Protein AF-0000000080720559 (afdb_homodimer)

Structure (mmCIF, N/CA/C/O backbone):
data_AF-0000000080720559-model_v1
#
loop_
_entity.id
_entity.type
_entity.pdbx_description
1 polymer 'Uncharacterized protein'
#
loop_
_atom_site.group_PDB
_atom_site.id
_atom_site.type_symbol
_atom_site.label_atom_id
_atom_site.label_alt_id
_atom_site.label_comp_id
_atom_site.label_asym_id
_atom_site.label_entity_id
_atom_site.label_seq_id
_atom_site.pdbx_PDB_ins_code
_atom_site.Cartn_x
_atom_site.Cartn_y
_atom_site.Cartn_z
_atom_site.occupancy
_atom_site.B_iso_or_equiv
_atom_site.auth_seq_id
_atom_site.auth_comp_id
_atom_site.auth_asym_id
_atom_site.auth_atom_id
_atom_site.pdbx_PDB_model_num
ATOM 1 N N . MET A 1 1 ? 19.172 -4.824 -0.715 1 91.88 1 MET A N 1
ATOM 2 C CA . MET A 1 1 ? 17.969 -4.805 -1.536 1 91.88 1 MET A CA 1
ATOM 3 C C . MET A 1 1 ? 18.234 -4.125 -2.877 1 91.88 1 MET A C 1
ATOM 5 O O . MET A 1 1 ? 19.109 -3.262 -2.979 1 91.88 1 MET A O 1
ATOM 9 N N . GLN A 1 2 ? 17.453 -4.652 -3.857 1 91.94 2 GLN A N 1
ATOM 10 C CA . GLN A 1 2 ? 17.547 -4.094 -5.203 1 91.94 2 GLN A CA 1
ATOM 11 C C . GLN A 1 2 ? 16.172 -3.65 -5.707 1 91.94 2 GLN A C 1
ATOM 13 O O . GLN A 1 2 ? 15.148 -4.094 -5.199 1 91.94 2 GLN A O 1
ATOM 18 N N . ALA A 1 3 ? 16.266 -2.699 -6.68 1 91.06 3 ALA A N 1
ATOM 19 C CA . ALA A 1 3 ? 15.039 -2.217 -7.312 1 91.06 3 ALA A CA 1
ATOM 20 C C . ALA A 1 3 ? 14.867 -2.812 -8.703 1 91.06 3 ALA A C 1
ATOM 22 O O . ALA A 1 3 ? 15.844 -2.984 -9.438 1 91.06 3 ALA A O 1
ATOM 23 N N . LEU A 1 4 ? 13.672 -3.234 -9.023 1 89.81 4 LEU A N 1
ATOM 24 C CA . LEU A 1 4 ? 13.312 -3.709 -10.352 1 89.81 4 LEU A CA 1
ATOM 25 C C . LEU A 1 4 ? 12.258 -2.807 -10.984 1 89.81 4 LEU A C 1
ATOM 27 O O . LEU A 1 4 ? 11.211 -2.555 -10.391 1 89.81 4 LEU A O 1
ATOM 31 N N . ALA A 1 5 ? 12.586 -2.275 -12.102 1 89 5 ALA A N 1
ATOM 32 C CA . ALA A 1 5 ? 11.633 -1.502 -12.891 1 89 5 ALA A CA 1
ATOM 33 C C . ALA A 1 5 ? 11.18 -2.283 -14.125 1 89 5 ALA A C 1
ATOM 35 O O . ALA A 1 5 ? 11.836 -3.248 -14.531 1 89 5 ALA A O 1
ATOM 36 N N . PHE A 1 6 ? 10.07 -1.854 -14.641 1 85.75 6 PHE A N 1
ATOM 37 C CA . PHE A 1 6 ? 9.531 -2.535 -15.805 1 85.75 6 PHE A CA 1
ATOM 38 C C . PHE A 1 6 ? 9.555 -1.623 -17.031 1 85.75 6 PHE A C 1
ATOM 40 O O . PHE A 1 6 ? 9.461 -0.401 -16.891 1 85.75 6 PHE A O 1
ATOM 47 N N . LYS A 1 7 ? 9.641 -2.242 -18.172 1 82.81 7 LYS A N 1
ATOM 48 C CA . LYS A 1 7 ? 9.734 -1.519 -19.422 1 82.81 7 LYS A CA 1
ATOM 49 C C . LYS A 1 7 ? 8.43 -0.782 -19.734 1 82.81 7 LYS A C 1
ATOM 51 O O . LYS A 1 7 ? 8.453 0.356 -20.219 1 82.81 7 LYS A O 1
ATOM 56 N N . GLU A 1 8 ? 7.324 -1.354 -19.469 1 76.25 8 GLU A N 1
ATOM 57 C CA . GLU A 1 8 ? 6.035 -0.782 -19.844 1 76.25 8 GLU A CA 1
ATOM 58 C C . GLU A 1 8 ? 5.578 0.261 -18.828 1 76.25 8 GLU A C 1
ATOM 60 O O . GLU A 1 8 ? 4.762 1.128 -19.156 1 76.25 8 GLU A O 1
ATOM 65 N N . ASN A 1 9 ? 6.031 0.05 -17.641 1 66.25 9 ASN A N 1
ATOM 66 C CA . ASN A 1 9 ? 5.645 1.002 -16.609 1 66.25 9 ASN A CA 1
ATOM 67 C C . ASN A 1 9 ? 6.867 1.646 -15.953 1 66.25 9 ASN A C 1
ATOM 69 O O . ASN A 1 9 ? 7.438 1.093 -15.016 1 66.25 9 ASN A O 1
ATOM 73 N N . HIS A 1 10 ? 7.121 2.869 -16.344 1 62.75 10 HIS A N 1
ATOM 74 C CA . HIS A 1 10 ? 8.367 3.502 -15.93 1 62.75 10 HIS A CA 1
ATOM 75 C C . HIS A 1 10 ? 8.25 4.117 -14.539 1 62.75 10 HIS A C 1
ATOM 77 O O . HIS A 1 10 ? 9.258 4.402 -13.891 1 62.75 10 HIS A O 1
ATOM 83 N N . THR A 1 11 ? 7.047 4.141 -14.117 1 67.19 11 THR A N 1
ATOM 84 C CA . THR A 1 11 ? 6.906 4.883 -12.867 1 67.19 11 THR A CA 1
ATOM 85 C C . THR A 1 11 ? 6.816 3.932 -11.68 1 67.19 11 THR A C 1
ATOM 87 O O . THR A 1 11 ? 7.035 4.34 -10.531 1 67.19 11 THR A O 1
ATOM 90 N N . ASN A 1 12 ? 6.598 2.723 -12.094 1 75.19 12 ASN A N 1
ATOM 91 C CA . ASN A 1 12 ? 6.445 1.773 -10.992 1 75.19 12 ASN A CA 1
ATOM 92 C C . ASN A 1 12 ? 7.668 0.871 -10.859 1 75.19 12 ASN A C 1
ATOM 94 O O . ASN A 1 12 ? 8.336 0.57 -11.852 1 75.19 12 ASN A O 1
ATOM 98 N N . PHE A 1 13 ? 8.062 0.676 -9.648 1 86.88 13 PHE A N 1
ATOM 99 C CA . PHE A 1 13 ? 9.164 -0.241 -9.406 1 86.88 13 PHE A CA 1
ATOM 100 C C . PHE A 1 13 ? 8.859 -1.148 -8.219 1 86.88 13 PHE A C 1
ATOM 102 O O . PHE A 1 13 ? 7.949 -0.875 -7.438 1 86.88 13 PHE A O 1
ATOM 109 N N . TYR A 1 14 ? 9.625 -2.244 -8.219 1 88.81 14 TYR A N 1
ATOM 110 C CA . TYR A 1 14 ? 9.617 -3.156 -7.078 1 88.81 14 TYR A CA 1
ATOM 111 C C . TYR A 1 14 ? 10.953 -3.111 -6.332 1 88.81 14 TYR A C 1
ATOM 113 O O . TYR A 1 14 ? 12 -2.887 -6.938 1 88.81 14 TYR A O 1
ATOM 121 N N . ILE A 1 15 ? 10.812 -3.242 -5.016 1 92.38 15 ILE A N 1
ATOM 122 C CA . ILE A 1 15 ? 12.008 -3.314 -4.18 1 92.38 15 ILE A CA 1
ATOM 123 C C . ILE A 1 15 ? 12.016 -4.637 -3.414 1 92.38 15 ILE A C 1
ATOM 125 O O . ILE A 1 15 ? 10.977 -5.094 -2.939 1 92.38 15 ILE A O 1
ATOM 129 N N . GLY A 1 16 ? 13.141 -5.188 -3.344 1 94.06 16 GLY A N 1
ATOM 130 C CA . GLY A 1 16 ? 13.25 -6.434 -2.602 1 94.06 16 GLY A CA 1
ATOM 131 C C . GLY A 1 16 ? 14.578 -7.145 -2.816 1 94.06 16 GLY A C 1
ATOM 132 O O . GLY A 1 16 ? 15.586 -6.504 -3.119 1 94.06 16 GLY A O 1
ATOM 133 N N . ASN A 1 17 ? 14.594 -8.422 -2.51 1 93.5 17 ASN A N 1
ATOM 134 C CA . ASN A 1 17 ? 15.781 -9.258 -2.65 1 93.5 17 ASN A CA 1
ATOM 135 C C . ASN A 1 17 ? 15.641 -10.242 -3.807 1 93.5 17 ASN A C 1
ATOM 137 O O . ASN A 1 17 ? 14.633 -10.938 -3.912 1 93.5 17 ASN A O 1
ATOM 141 N N . LEU A 1 18 ? 16.641 -10.203 -4.652 1 94.25 18 LEU A N 1
ATOM 142 C CA . LEU A 1 18 ? 16.719 -11.234 -5.68 1 94.25 18 LEU A CA 1
ATOM 143 C C . LEU A 1 18 ? 17.047 -12.594 -5.062 1 94.25 18 LEU A C 1
ATOM 145 O O . LEU A 1 18 ? 18.062 -12.742 -4.387 1 94.25 18 LEU A O 1
ATOM 149 N N . LEU A 1 19 ? 16.172 -13.531 -5.34 1 94.94 19 LEU A N 1
ATOM 150 C CA . LEU A 1 19 ? 16.375 -14.844 -4.73 1 94.94 19 LEU A CA 1
ATOM 151 C C . LEU A 1 19 ? 17.016 -15.812 -5.723 1 94.94 19 LEU A C 1
ATOM 153 O O . LEU A 1 19 ? 17.938 -16.547 -5.371 1 94.94 19 LEU A O 1
ATOM 157 N N . SER A 1 20 ? 16.453 -15.906 -6.902 1 94.62 20 SER A N 1
ATOM 158 C CA . SER A 1 20 ? 16.969 -16.828 -7.914 1 94.62 20 SER A CA 1
ATOM 159 C C . SER A 1 20 ? 16.5 -16.438 -9.305 1 94.62 20 SER A C 1
ATOM 161 O O . SER A 1 20 ? 15.602 -15.602 -9.453 1 94.62 20 SER A O 1
ATOM 163 N N . LYS A 1 21 ? 17.172 -17 -10.289 1 94.12 21 LYS A N 1
ATOM 164 C CA . LYS A 1 21 ? 16.75 -16.953 -11.688 1 94.12 21 LYS A CA 1
ATOM 165 C C . LYS A 1 21 ? 16.547 -18.359 -12.234 1 94.12 21 LYS A C 1
ATOM 167 O O . LYS A 1 21 ? 17.422 -19.219 -12.109 1 94.12 21 LYS A O 1
ATOM 172 N N . ILE A 1 22 ? 15.391 -18.547 -12.75 1 94.5 22 ILE A N 1
ATOM 173 C CA . ILE A 1 22 ? 15.047 -19.844 -13.297 1 94.5 22 ILE A CA 1
ATOM 174 C C . ILE A 1 22 ? 14.516 -19.688 -14.719 1 94.5 22 ILE A C 1
ATOM 176 O O . ILE A 1 22 ? 13.398 -19.219 -14.922 1 94.5 22 ILE A O 1
ATOM 180 N N . GLY A 1 23 ? 15.328 -20.125 -15.688 1 93.94 23 GLY A N 1
ATOM 181 C CA . GLY A 1 23 ? 14.953 -19.875 -17.078 1 93.94 23 GLY A CA 1
ATOM 182 C C . GLY A 1 23 ? 14.773 -18.406 -17.406 1 93.94 23 GLY A C 1
ATOM 183 O O . GLY A 1 23 ? 15.695 -17.609 -17.203 1 93.94 23 GLY A O 1
ATOM 184 N N . ASN A 1 24 ? 13.531 -18.078 -17.828 1 95.88 24 ASN A N 1
ATOM 185 C CA . ASN A 1 24 ? 13.234 -16.703 -18.203 1 95.88 24 ASN A CA 1
ATOM 186 C C . ASN A 1 24 ? 12.539 -15.945 -17.078 1 95.88 24 ASN A C 1
ATOM 188 O O . ASN A 1 24 ? 11.883 -14.93 -17.328 1 95.88 24 ASN A O 1
ATOM 192 N N . TRP A 1 25 ? 12.742 -16.516 -15.875 1 96.38 25 TRP A N 1
ATOM 193 C CA . TRP A 1 25 ? 12.023 -15.914 -14.758 1 96.38 25 TRP A CA 1
ATOM 194 C C . TRP A 1 25 ? 12.984 -15.531 -13.633 1 96.38 25 TRP A C 1
ATOM 196 O O . TRP A 1 25 ? 13.945 -16.25 -13.352 1 96.38 25 TRP A O 1
ATOM 206 N N . THR A 1 26 ? 12.68 -14.391 -13.07 1 95.69 26 THR A N 1
ATOM 207 C CA . THR A 1 26 ? 13.375 -13.922 -11.875 1 95.69 26 THR A CA 1
ATOM 208 C C . THR A 1 26 ? 12.477 -14.047 -10.648 1 95.69 26 THR A C 1
ATOM 210 O O . THR A 1 26 ? 11.344 -13.562 -10.648 1 95.69 26 THR A O 1
ATOM 213 N N . VAL A 1 27 ? 12.977 -14.711 -9.617 1 95.88 27 VAL A N 1
ATOM 214 C CA . VAL A 1 27 ? 12.266 -14.867 -8.352 1 95.88 27 VAL A CA 1
ATOM 215 C C . VAL A 1 27 ? 12.734 -13.797 -7.367 1 95.88 27 VAL A C 1
ATOM 217 O O . VAL A 1 27 ? 13.938 -13.664 -7.113 1 95.88 27 VAL A O 1
ATOM 220 N N . PHE A 1 28 ? 11.758 -13.062 -6.859 1 95.44 28 PHE A N 1
ATOM 221 C CA . PHE A 1 28 ? 12.008 -11.852 -6.086 1 95.44 28 PHE A CA 1
ATOM 222 C C . PHE A 1 28 ? 11.164 -11.828 -4.816 1 95.44 28 PHE A C 1
ATOM 224 O O . PHE A 1 28 ? 9.977 -12.148 -4.852 1 95.44 28 PHE A O 1
ATOM 231 N N . GLN A 1 29 ? 11.812 -11.625 -3.654 1 94.69 29 GLN A N 1
ATOM 232 C CA . GLN A 1 29 ? 11.062 -11.32 -2.439 1 94.69 29 GLN A CA 1
ATOM 233 C C . GLN A 1 29 ? 10.859 -9.82 -2.275 1 94.69 29 GLN A C 1
ATOM 235 O O . GLN A 1 29 ? 11.805 -9.086 -1.973 1 94.69 29 GLN A O 1
ATOM 240 N N . ALA A 1 30 ? 9.68 -9.398 -2.365 1 92.5 30 ALA A N 1
ATOM 241 C CA . ALA A 1 30 ? 9.383 -7.973 -2.416 1 92.5 30 ALA A CA 1
ATOM 242 C C . ALA A 1 30 ? 9.203 -7.398 -1.014 1 92.5 30 ALA A C 1
ATOM 244 O O . ALA A 1 30 ? 8.906 -8.133 -0.069 1 92.5 30 ALA A O 1
ATOM 245 N N . VAL A 1 31 ? 9.445 -6.113 -0.917 1 92.56 31 VAL A N 1
ATOM 246 C CA . VAL A 1 31 ? 9.07 -5.281 0.222 1 92.56 31 VAL A CA 1
ATOM 247 C C . VAL A 1 31 ? 8.117 -4.18 -0.232 1 92.56 31 VAL A C 1
ATOM 249 O O . VAL A 1 31 ? 8.312 -3.576 -1.289 1 92.56 31 VAL A O 1
ATOM 252 N N . ASP A 1 32 ? 7.094 -3.996 0.53 1 88.19 32 ASP A N 1
ATOM 253 C CA . ASP A 1 32 ? 6.141 -2.98 0.091 1 88.19 32 ASP A CA 1
ATOM 254 C C . ASP A 1 32 ? 6.562 -1.59 0.564 1 88.19 32 ASP A C 1
ATOM 256 O O . ASP A 1 32 ? 7.613 -1.435 1.194 1 88.19 32 ASP A O 1
ATOM 260 N N . SER A 1 33 ? 5.789 -0.606 0.197 1 84.44 33 SER A N 1
ATOM 261 C CA . SER A 1 33 ? 6.152 0.787 0.43 1 84.44 33 SER A CA 1
ATOM 262 C C . SER A 1 33 ? 6.113 1.128 1.916 1 84.44 33 SER A C 1
ATOM 264 O O . SER A 1 33 ? 6.676 2.139 2.342 1 84.44 33 SER A O 1
ATOM 266 N N . ASN A 1 34 ? 5.461 0.287 2.709 1 84.5 34 ASN A N 1
ATOM 267 C CA . ASN A 1 34 ? 5.402 0.503 4.148 1 84.5 34 ASN A CA 1
ATOM 268 C C . ASN A 1 34 ? 6.527 -0.234 4.875 1 84.5 34 ASN A C 1
ATOM 270 O O . ASN A 1 34 ? 6.562 -0.266 6.105 1 84.5 34 ASN A O 1
ATOM 274 N N . GLY A 1 35 ? 7.387 -0.858 4.07 1 87.56 35 GLY A N 1
ATOM 275 C CA . GLY A 1 35 ? 8.484 -1.592 4.688 1 87.56 35 GLY A CA 1
ATOM 276 C C . GLY A 1 35 ? 8.07 -2.961 5.195 1 87.56 35 GLY A C 1
ATOM 277 O O . GLY A 1 35 ? 8.664 -3.484 6.137 1 87.56 35 GLY A O 1
ATOM 278 N N . PHE A 1 36 ? 7.078 -3.438 4.68 1 89.94 36 PHE A N 1
ATOM 279 C CA . PHE A 1 36 ? 6.641 -4.773 5.066 1 89.94 36 PHE A CA 1
ATOM 280 C C . PHE A 1 36 ? 7.18 -5.82 4.098 1 89.94 36 PHE A C 1
ATOM 282 O O . PHE A 1 36 ? 7.18 -5.609 2.885 1 89.94 36 PHE A O 1
ATOM 289 N N . LEU A 1 37 ? 7.57 -6.891 4.809 1 89.62 37 LEU A N 1
ATOM 290 C CA . LEU A 1 37 ? 7.957 -8.023 3.975 1 89.62 37 LEU A CA 1
ATOM 291 C C . LEU A 1 37 ? 6.766 -8.531 3.172 1 89.62 37 LEU A C 1
ATOM 293 O O . LEU A 1 37 ? 5.688 -8.75 3.725 1 89.62 37 LEU A O 1
ATOM 297 N N . GLY A 1 38 ? 7.047 -8.555 1.88 1 82 38 GLY A N 1
ATOM 298 C CA . GLY A 1 38 ? 5.938 -8.891 1.006 1 82 38 GLY A CA 1
ATOM 299 C C . GLY A 1 38 ? 6.07 -10.266 0.379 1 82 38 GLY A C 1
ATOM 300 O O . GLY A 1 38 ? 6.594 -11.195 1.003 1 82 38 GLY A O 1
ATOM 301 N N . SER A 1 39 ? 5.512 -10.414 -0.779 1 84.75 39 SER A N 1
ATOM 302 C CA . SER A 1 39 ? 5.258 -11.641 -1.53 1 84.75 39 SER A CA 1
ATOM 303 C C . SER A 1 39 ? 6.504 -12.102 -2.279 1 84.75 39 SER A C 1
ATOM 305 O O . SER A 1 39 ? 7.438 -11.32 -2.48 1 84.75 39 SER A O 1
ATOM 307 N N . ILE A 1 40 ? 6.449 -13.383 -2.568 1 94.06 40 ILE A N 1
ATOM 308 C CA . ILE A 1 40 ? 7.312 -13.891 -3.629 1 94.06 40 ILE A CA 1
ATOM 309 C C . ILE A 1 40 ? 6.73 -13.523 -4.992 1 94.06 40 ILE A C 1
ATOM 311 O O . ILE A 1 40 ? 5.59 -13.875 -5.297 1 94.06 40 ILE A O 1
ATOM 315 N N . ARG A 1 41 ? 7.531 -12.797 -5.691 1 94.81 41 ARG A N 1
ATOM 316 C CA . ARG A 1 41 ? 7.125 -12.391 -7.031 1 94.81 41 ARG A CA 1
ATOM 317 C C . ARG A 1 41 ? 8.031 -13.008 -8.086 1 94.81 41 ARG A C 1
ATOM 319 O O . ARG A 1 41 ? 9.25 -13.086 -7.898 1 94.81 41 ARG A O 1
ATOM 326 N N . ILE A 1 42 ? 7.375 -13.477 -9.102 1 96.25 42 ILE A N 1
ATOM 327 C CA . ILE A 1 42 ? 8.07 -14.078 -10.234 1 96.25 42 ILE A CA 1
ATOM 328 C C . ILE A 1 42 ? 7.93 -13.172 -11.461 1 96.25 42 ILE A C 1
ATOM 330 O O . ILE A 1 42 ? 6.82 -12.945 -11.953 1 96.25 42 ILE A O 1
ATOM 334 N N . PHE A 1 43 ? 9.023 -12.672 -11.938 1 95.25 43 PHE A N 1
ATOM 335 C CA . PHE A 1 43 ? 9.023 -11.703 -13.023 1 95.25 43 PHE A CA 1
ATOM 336 C C . PHE A 1 43 ? 9.562 -12.328 -14.305 1 95.25 43 PHE A C 1
ATOM 338 O O . PHE A 1 43 ? 10.578 -13.023 -14.281 1 95.25 43 PHE A O 1
ATOM 345 N N . LYS 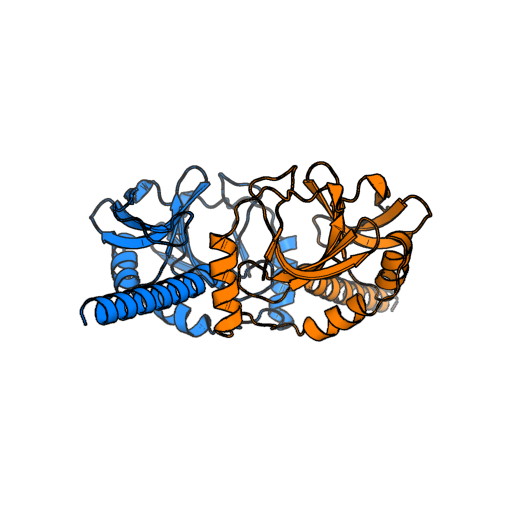A 1 44 ? 8.883 -12.016 -15.344 1 96.31 44 LYS A N 1
ATOM 346 C CA . LYS A 1 44 ? 9.453 -12.352 -16.641 1 96.31 44 LYS A CA 1
ATOM 347 C C . LYS A 1 44 ? 10.648 -11.461 -16.969 1 96.31 44 LYS A C 1
ATOM 349 O O . LYS A 1 44 ? 10.539 -10.234 -16.953 1 96.31 44 LYS A O 1
ATOM 354 N N . ASN A 1 45 ? 11.734 -12.047 -17.344 1 95.12 45 ASN A N 1
ATOM 355 C CA . ASN A 1 45 ? 12.977 -11.297 -17.531 1 95.12 45 ASN A CA 1
ATOM 356 C C . ASN A 1 45 ? 12.836 -10.25 -18.625 1 95.12 45 ASN A C 1
ATOM 358 O O . ASN A 1 45 ? 13.336 -9.133 -18.484 1 95.12 45 ASN A O 1
ATOM 362 N N . GLU A 1 46 ? 12.148 -10.609 -19.578 1 92.94 46 GLU A N 1
ATOM 363 C CA . GLU A 1 46 ? 12.039 -9.727 -20.734 1 92.94 46 GLU A CA 1
ATOM 364 C C . GLU A 1 46 ? 11.266 -8.461 -20.391 1 92.94 46 GLU A C 1
ATOM 366 O O . GLU A 1 46 ? 11.352 -7.461 -21.109 1 92.94 46 GLU A O 1
ATOM 371 N N . ALA A 1 47 ? 10.539 -8.484 -19.328 1 91.62 47 ALA A N 1
ATOM 372 C CA . ALA A 1 47 ? 9.727 -7.336 -18.938 1 91.62 47 ALA A CA 1
ATOM 373 C C . ALA A 1 47 ? 10.523 -6.371 -18.062 1 91.62 47 ALA A C 1
ATOM 375 O O . ALA A 1 47 ? 10.109 -5.23 -17.859 1 91.62 47 ALA A O 1
ATOM 376 N N . ILE A 1 48 ? 11.594 -6.773 -17.516 1 90.75 48 ILE A N 1
ATOM 377 C CA . ILE A 1 48 ? 12.398 -5.988 -16.578 1 90.75 48 ILE A CA 1
ATOM 378 C C . ILE A 1 48 ? 13.203 -4.941 -17.344 1 90.75 48 ILE A C 1
ATOM 380 O O . ILE A 1 48 ? 13.758 -5.23 -18.406 1 90.75 48 ILE A O 1
ATOM 384 N N . ASN A 1 49 ? 13.148 -3.73 -16.859 1 89.38 49 ASN A N 1
ATOM 385 C CA . ASN A 1 49 ? 13.992 -2.652 -17.359 1 89.38 49 ASN A CA 1
ATOM 386 C C . ASN A 1 49 ? 15.32 -2.584 -16.625 1 89.38 49 ASN A C 1
ATOM 388 O O . ASN A 1 49 ? 15.406 -1.978 -15.547 1 89.38 49 ASN A O 1
ATOM 392 N N . ASN A 1 50 ? 16.359 -3.01 -17.188 1 79.12 50 ASN A N 1
ATOM 393 C CA . ASN A 1 50 ? 17.672 -3.113 -16.547 1 79.12 50 ASN A CA 1
ATOM 394 C C . ASN A 1 50 ? 18.406 -1.776 -16.562 1 79.12 50 ASN A C 1
ATOM 396 O O . ASN A 1 50 ? 19.453 -1.634 -15.938 1 79.12 50 ASN A O 1
ATOM 400 N N . LYS A 1 51 ? 17.922 -0.777 -17.234 1 73.5 51 LYS A N 1
ATOM 401 C CA . LYS A 1 51 ? 18.609 0.505 -17.375 1 73.5 51 LYS A CA 1
ATOM 402 C C . LYS A 1 51 ? 18.031 1.546 -16.422 1 73.5 51 LYS A C 1
ATOM 404 O O . LYS A 1 51 ? 18.328 2.738 -16.531 1 73.5 51 LYS A O 1
ATOM 409 N N . ASN A 1 52 ? 17.391 1.057 -15.484 1 71.06 52 ASN A N 1
ATOM 410 C CA . ASN A 1 52 ? 16.781 2.039 -14.586 1 71.06 52 ASN A CA 1
ATOM 411 C C . ASN A 1 52 ? 17.781 2.516 -13.531 1 71.06 52 ASN A C 1
ATOM 413 O O . ASN A 1 52 ? 18.75 1.827 -13.242 1 71.06 52 ASN A O 1
ATOM 417 N N . ASN A 1 53 ? 17.609 3.838 -13.234 1 80.31 53 ASN A N 1
ATOM 418 C CA . ASN A 1 53 ? 18.391 4.395 -12.141 1 80.31 53 ASN A CA 1
ATOM 419 C C . ASN A 1 53 ? 17.547 4.578 -10.883 1 80.31 53 ASN A C 1
ATOM 421 O O . ASN A 1 53 ? 16.953 5.641 -10.68 1 80.31 53 ASN A O 1
ATOM 425 N N . LEU A 1 54 ? 17.547 3.533 -10.078 1 86.5 54 LEU A N 1
ATOM 426 C CA . LEU A 1 54 ? 16.75 3.549 -8.859 1 86.5 54 LEU A CA 1
ATOM 427 C C . LEU A 1 54 ? 17.641 3.455 -7.621 1 86.5 54 LEU A C 1
ATOM 429 O O . LEU A 1 54 ? 17.281 2.795 -6.645 1 86.5 54 LEU A O 1
ATOM 433 N N . SER A 1 55 ? 18.781 4.152 -7.773 1 87.69 55 SER A N 1
ATOM 434 C CA . SER A 1 55 ? 19.781 4.059 -6.707 1 87.69 55 SER A CA 1
ATOM 435 C C . SER A 1 55 ? 19.266 4.684 -5.414 1 87.69 55 SER A C 1
ATOM 437 O O . SER A 1 55 ? 19.516 4.168 -4.324 1 87.69 55 SER A O 1
ATOM 439 N N . GLN A 1 56 ? 18.578 5.742 -5.488 1 87.62 56 GLN A N 1
ATOM 440 C CA . GLN A 1 56 ? 18.078 6.422 -4.293 1 87.62 56 GLN A CA 1
ATOM 441 C C . GLN A 1 56 ? 17.031 5.574 -3.57 1 87.62 56 GLN A C 1
ATOM 443 O O . GLN A 1 56 ? 17.047 5.492 -2.342 1 87.62 56 GLN A O 1
ATOM 448 N N . GLU A 1 57 ? 16.188 4.961 -4.383 1 89.19 57 GLU A N 1
ATOM 449 C CA . GLU A 1 57 ? 15.211 4.043 -3.805 1 89.19 57 GLU A CA 1
ATOM 450 C C . GLU A 1 57 ? 15.898 2.871 -3.107 1 89.19 57 GLU A C 1
ATOM 452 O O . GLU A 1 57 ? 15.523 2.496 -1.995 1 89.19 57 GLU A O 1
ATOM 457 N N . GLU A 1 58 ? 16.891 2.395 -3.758 1 92.12 58 GLU A N 1
ATOM 458 C CA . GLU A 1 58 ? 17.656 1.283 -3.182 1 92.12 58 GLU A CA 1
ATOM 459 C C . GLU A 1 58 ? 18.312 1.69 -1.87 1 92.12 58 GLU A C 1
ATOM 461 O O . GLU A 1 58 ? 18.281 0.943 -0.89 1 92.12 58 GLU A O 1
ATOM 466 N N . ASP A 1 59 ? 18.875 2.881 -1.849 1 91.69 59 ASP A N 1
ATOM 467 C CA . ASP A 1 59 ? 19.531 3.367 -0.636 1 91.69 59 ASP A CA 1
ATOM 468 C C . ASP A 1 59 ? 18.531 3.49 0.512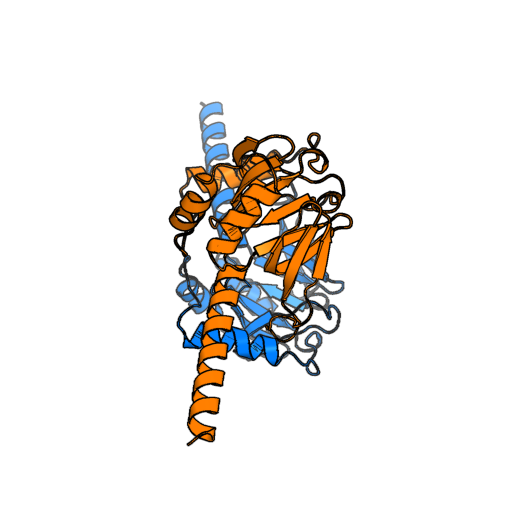 1 91.69 59 ASP A C 1
ATOM 470 O O . ASP A 1 59 ? 18.812 3.088 1.641 1 91.69 59 ASP A O 1
ATOM 474 N N . PHE A 1 60 ? 17.438 3.98 0.268 1 92.38 60 PHE A N 1
ATOM 475 C CA . PHE A 1 60 ? 16.391 4.16 1.27 1 92.38 60 PHE A CA 1
ATOM 476 C C . PHE A 1 60 ? 15.961 2.82 1.851 1 92.38 60 PHE A C 1
ATOM 478 O O . PHE A 1 60 ? 15.93 2.645 3.07 1 92.38 60 PHE A O 1
ATOM 485 N N . TYR A 1 61 ? 15.719 1.904 0.995 1 93.25 61 TYR A N 1
ATOM 486 C CA . TYR A 1 61 ? 15.195 0.634 1.487 1 93.25 61 TYR A CA 1
ATOM 487 C C . TYR A 1 61 ? 16.312 -0.203 2.111 1 93.25 61 TYR A C 1
ATOM 489 O O . TYR A 1 61 ? 16.062 -0.997 3.023 1 93.25 61 TYR A O 1
ATOM 497 N N . ASN A 1 62 ? 17.516 -0.035 1.628 1 93.88 62 ASN A N 1
ATOM 498 C CA . ASN A 1 62 ? 18.641 -0.667 2.316 1 93.88 62 ASN A CA 1
ATOM 499 C C . ASN A 1 62 ? 18.812 -0.109 3.725 1 93.88 62 ASN A C 1
ATOM 501 O O . ASN A 1 62 ? 19.141 -0.849 4.656 1 93.88 62 ASN A O 1
ATOM 505 N N . TYR A 1 63 ? 18.578 1.133 3.848 1 92.88 63 TYR A N 1
ATOM 506 C CA . TYR A 1 63 ? 18.562 1.718 5.184 1 92.88 63 TYR A CA 1
ATOM 507 C C . TYR A 1 63 ? 17.484 1.075 6.047 1 92.88 63 TYR A C 1
ATOM 509 O O . TYR A 1 63 ? 17.75 0.7 7.195 1 92.88 63 TYR A O 1
ATOM 517 N N . LEU A 1 64 ? 16.281 0.947 5.504 1 92.75 64 LEU A N 1
ATOM 518 C CA . LEU A 1 64 ? 15.195 0.323 6.262 1 92.75 64 LEU A CA 1
ATOM 519 C C . LEU A 1 64 ? 15.586 -1.081 6.711 1 92.75 64 LEU A C 1
ATOM 521 O O . LEU A 1 64 ? 15.312 -1.474 7.848 1 92.75 64 LEU A O 1
ATOM 525 N N . ASP A 1 65 ? 16.172 -1.746 5.797 1 92.31 65 ASP A N 1
ATOM 526 C CA . ASP A 1 65 ? 16.578 -3.117 6.074 1 92.31 65 ASP A CA 1
ATOM 527 C C . ASP A 1 65 ? 17.641 -3.158 7.168 1 92.31 65 ASP A C 1
ATOM 529 O O . ASP A 1 65 ? 17.484 -3.852 8.172 1 92.31 65 ASP A O 1
ATOM 533 N N . THR A 1 66 ? 18.656 -2.334 7.055 1 92.75 66 THR A N 1
ATOM 534 C CA . THR A 1 66 ? 19.797 -2.371 7.965 1 92.75 66 THR A CA 1
ATOM 535 C C . THR A 1 66 ? 19.422 -1.796 9.328 1 92.75 66 THR A C 1
ATOM 537 O O . THR A 1 66 ? 20.031 -2.143 10.344 1 92.75 66 THR A O 1
ATOM 540 N N . SER A 1 67 ? 18.438 -0.946 9.359 1 91.75 67 SER A N 1
ATOM 541 C CA . SER A 1 67 ? 17.984 -0.351 10.609 1 91.75 67 SER A CA 1
ATOM 542 C C . SER A 1 67 ? 16.844 -1.149 11.227 1 91.75 67 SER A C 1
ATOM 544 O O . SER A 1 67 ? 16.156 -0.673 12.141 1 91.75 67 SER A O 1
ATOM 546 N N . ASN A 1 68 ? 16.5 -2.312 10.625 1 90.56 68 ASN A N 1
ATOM 547 C CA . ASN A 1 68 ? 15.5 -3.236 11.133 1 90.56 68 ASN A CA 1
ATOM 548 C C . ASN A 1 68 ? 14.102 -2.613 11.109 1 90.56 68 ASN A C 1
ATOM 550 O O . ASN A 1 68 ? 13.328 -2.783 12.055 1 90.56 68 ASN A O 1
ATOM 554 N N . GLN A 1 69 ? 13.867 -1.867 10.055 1 90.31 69 GLN A N 1
ATOM 555 C CA . GLN A 1 69 ? 12.57 -1.213 9.922 1 90.31 69 GLN A CA 1
ATOM 556 C C . GLN A 1 69 ? 11.664 -1.979 8.961 1 90.31 69 GLN A C 1
ATOM 558 O O . GLN A 1 69 ? 10.484 -1.651 8.82 1 90.31 69 GLN A O 1
ATOM 563 N N . ILE A 1 70 ? 12.242 -2.984 8.312 1 91.69 70 ILE A N 1
ATOM 564 C CA . ILE A 1 70 ? 11.422 -3.928 7.559 1 91.69 70 ILE A CA 1
ATOM 565 C C . ILE A 1 70 ? 10.797 -4.945 8.508 1 91.69 70 ILE A C 1
ATOM 567 O O . ILE A 1 70 ? 11.508 -5.648 9.234 1 91.69 70 ILE A O 1
ATOM 571 N N . ILE A 1 71 ? 9.484 -4.965 8.477 1 90.75 71 ILE A N 1
ATOM 572 C CA . ILE A 1 71 ? 8.82 -5.824 9.453 1 90.75 71 ILE A CA 1
ATOM 573 C C . ILE A 1 71 ? 7.984 -6.879 8.727 1 90.75 71 ILE A C 1
ATOM 575 O O . ILE A 1 71 ? 7.66 -6.719 7.551 1 90.75 71 ILE A O 1
ATOM 579 N N . ASP A 1 72 ? 7.664 -8.023 9.406 1 91.06 72 ASP A N 1
ATOM 580 C CA . ASP A 1 72 ? 6.875 -9.133 8.883 1 91.06 72 ASP A CA 1
ATOM 581 C C . ASP A 1 72 ? 5.684 -9.43 9.789 1 91.06 72 ASP A C 1
ATOM 583 O O . ASP A 1 72 ? 5.641 -10.477 10.445 1 91.06 72 ASP A O 1
ATOM 587 N N . PRO A 1 73 ? 4.676 -8.57 9.727 1 85.06 73 PRO A N 1
ATOM 588 C CA . PRO A 1 73 ? 3.574 -8.703 10.68 1 85.06 73 PRO A CA 1
ATOM 589 C C . PRO A 1 73 ? 2.688 -9.914 10.398 1 85.06 73 PRO A C 1
ATOM 591 O O . PRO A 1 73 ? 1.948 -10.367 11.281 1 85.06 73 PRO A O 1
ATOM 594 N N . PHE A 1 74 ? 2.748 -10.539 9.242 1 84.69 74 PHE A N 1
ATOM 595 C CA . PHE A 1 74 ? 1.852 -11.633 8.875 1 84.69 74 PHE A CA 1
ATOM 596 C C . PHE A 1 74 ? 2.617 -12.938 8.742 1 84.69 74 PHE A C 1
ATOM 598 O O . PHE A 1 74 ? 2.104 -13.914 8.18 1 84.69 74 PHE A O 1
ATOM 605 N N . ASN A 1 75 ? 3.854 -12.953 9.117 1 86.44 75 ASN A N 1
ATOM 606 C CA . ASN A 1 75 ? 4.691 -14.148 9.07 1 86.44 75 ASN A CA 1
ATOM 607 C C . ASN A 1 75 ? 4.855 -14.664 7.648 1 86.44 75 ASN A C 1
ATOM 609 O O . ASN A 1 75 ? 4.703 -15.867 7.398 1 86.44 75 ASN A O 1
ATOM 613 N N . PHE A 1 76 ? 5.078 -13.773 6.812 1 88.62 76 PHE A N 1
ATOM 614 C CA . PHE A 1 76 ? 5.227 -14.125 5.406 1 88.62 76 PHE A CA 1
ATOM 615 C C . PHE A 1 76 ? 6.512 -14.914 5.18 1 88.62 76 PHE A C 1
ATOM 617 O O . PHE A 1 76 ? 6.633 -15.641 4.195 1 88.62 76 PHE A O 1
ATOM 624 N N . ASN A 1 77 ? 7.414 -14.758 6.051 1 89.06 77 ASN A N 1
ATOM 625 C CA . ASN A 1 77 ? 8.648 -15.516 5.902 1 89.06 77 ASN A CA 1
ATOM 626 C C . ASN A 1 77 ? 8.383 -17.016 5.793 1 89.06 77 ASN A C 1
ATOM 628 O O . ASN A 1 77 ? 8.977 -17.703 4.961 1 89.06 77 ASN A O 1
ATOM 632 N N . LYS A 1 78 ? 7.516 -17.438 6.578 1 88.62 78 LYS A N 1
ATOM 633 C CA . LYS A 1 78 ? 7.168 -18.859 6.562 1 88.62 78 LYS A CA 1
ATOM 634 C C . LYS A 1 78 ? 6.48 -19.25 5.258 1 88.62 78 LYS A C 1
ATOM 636 O O . LYS A 1 78 ? 6.82 -20.25 4.645 1 88.62 78 LYS A O 1
ATOM 641 N N . GLU A 1 79 ? 5.543 -18.484 4.832 1 88.06 79 GLU A N 1
ATOM 642 C CA . GLU A 1 79 ? 4.828 -18.734 3.588 1 88.06 79 GLU A CA 1
ATOM 643 C C . GLU A 1 79 ? 5.766 -18.656 2.387 1 88.06 79 GLU A C 1
ATOM 645 O O . GLU A 1 79 ? 5.645 -19.453 1.45 1 88.06 79 GLU A O 1
ATOM 650 N N . ASN A 1 80 ? 6.594 -17.719 2.432 1 92.38 80 ASN A N 1
ATOM 651 C CA . ASN A 1 80 ? 7.543 -17.516 1.338 1 92.38 80 ASN A CA 1
ATOM 652 C C . ASN A 1 80 ? 8.492 -18.703 1.205 1 92.38 80 ASN A C 1
ATOM 654 O O . ASN A 1 80 ? 8.875 -19.078 0.094 1 92.38 80 ASN A O 1
ATOM 658 N N . LEU A 1 81 ? 8.859 -19.25 2.312 1 92 81 LEU A N 1
ATOM 659 C CA . LEU A 1 81 ? 9.75 -20.391 2.293 1 92 81 LEU A CA 1
ATOM 660 C C . LEU A 1 81 ? 9.117 -21.562 1.542 1 92 81 LEU A C 1
ATOM 662 O O . LEU A 1 81 ? 9.805 -22.281 0.816 1 92 81 LEU A O 1
ATOM 666 N N . LYS A 1 82 ? 7.863 -21.734 1.677 1 90.44 82 LYS A N 1
ATOM 667 C CA . LYS A 1 82 ? 7.16 -22.781 0.962 1 90.44 82 LYS A CA 1
ATOM 668 C C . LYS A 1 82 ? 7.277 -22.609 -0.548 1 90.44 82 LYS A C 1
ATOM 670 O O . LYS A 1 82 ? 7.438 -23.578 -1.285 1 90.44 82 LYS A O 1
ATOM 675 N N . ILE A 1 83 ? 7.219 -21.422 -0.932 1 91.31 83 ILE A N 1
ATOM 676 C CA . ILE A 1 83 ? 7.23 -21.109 -2.357 1 91.31 83 ILE A CA 1
ATOM 677 C C . ILE A 1 83 ? 8.656 -21.219 -2.896 1 91.31 83 ILE A C 1
ATOM 679 O O . ILE A 1 83 ? 8.875 -21.781 -3.973 1 91.31 83 ILE A O 1
ATOM 683 N N . THR A 1 84 ? 9.562 -20.703 -2.168 1 92.62 84 THR A N 1
ATOM 684 C CA . THR A 1 84 ? 10.945 -20.641 -2.648 1 92.62 84 THR A CA 1
ATOM 685 C C . THR A 1 84 ? 11.562 -22.047 -2.676 1 92.62 84 THR A C 1
ATOM 687 O O . THR A 1 84 ? 12.562 -22.266 -3.363 1 92.62 84 THR A O 1
ATOM 690 N N . LYS A 1 85 ? 10.992 -22.984 -1.995 1 92.31 85 LYS A N 1
ATOM 691 C CA . LYS A 1 85 ? 11.492 -24.359 -1.955 1 92.31 85 LYS A CA 1
ATOM 692 C C . LYS A 1 85 ? 10.953 -25.172 -3.127 1 92.31 85 LYS A C 1
ATOM 694 O O . LYS A 1 85 ? 11.43 -26.281 -3.389 1 92.31 85 LYS A O 1
ATOM 699 N N . ILE A 1 86 ? 10.023 -24.641 -3.779 1 92.88 86 ILE A N 1
ATOM 700 C CA . ILE A 1 86 ? 9.438 -25.344 -4.914 1 92.88 86 ILE A CA 1
ATOM 701 C C . ILE A 1 86 ? 10.477 -25.5 -6.016 1 92.88 86 ILE A C 1
ATOM 703 O O . ILE A 1 86 ? 11.125 -24.531 -6.414 1 92.88 86 ILE A O 1
ATOM 707 N N . LYS A 1 87 ? 10.578 -26.75 -6.445 1 93.94 87 LYS A N 1
ATOM 708 C CA . LYS A 1 87 ? 11.367 -27 -7.648 1 93.94 87 LYS A CA 1
ATOM 709 C C . LYS A 1 87 ? 10.5 -26.938 -8.898 1 93.94 87 LYS A C 1
ATOM 711 O O . LYS A 1 87 ? 9.469 -27.609 -8.984 1 93.94 87 LYS A O 1
ATOM 716 N N . TRP A 1 88 ? 10.891 -26.047 -9.789 1 94.5 88 TRP A N 1
ATOM 717 C CA . TRP A 1 88 ? 10.102 -25.875 -11 1 94.5 88 TRP A CA 1
ATOM 718 C C . TRP A 1 88 ? 10.992 -25.516 -12.188 1 94.5 88 TRP A C 1
ATOM 720 O O . TRP A 1 88 ? 12.062 -24.938 -12.016 1 94.5 88 TRP A O 1
ATOM 730 N N . ALA A 1 89 ? 10.578 -26.016 -13.398 1 93.69 89 ALA A N 1
ATOM 731 C CA . ALA A 1 89 ? 11.32 -25.766 -14.625 1 93.69 89 ALA A CA 1
ATOM 732 C C . ALA A 1 89 ? 10.547 -24.828 -15.562 1 93.69 89 ALA A C 1
ATOM 734 O O . ALA A 1 89 ? 11.117 -24.266 -16.5 1 93.69 89 ALA A O 1
ATOM 735 N N . SER A 1 90 ? 9.266 -24.75 -15.336 1 94 90 SER A N 1
ATOM 736 C CA . SER A 1 90 ? 8.391 -23.875 -16.109 1 94 90 SER A CA 1
ATOM 737 C C . SER A 1 90 ? 7.395 -23.156 -15.219 1 94 90 SER A C 1
ATOM 739 O O . SER A 1 90 ? 7.172 -23.547 -14.078 1 94 90 SER A O 1
ATOM 741 N N . LEU A 1 91 ? 6.871 -22.125 -15.742 1 95.19 91 LEU A N 1
ATOM 742 C CA . LEU A 1 91 ? 5.852 -21.406 -14.977 1 95.19 91 LEU A CA 1
ATOM 743 C C . LEU A 1 91 ? 4.684 -22.328 -14.633 1 95.19 91 LEU A C 1
ATOM 745 O O . LEU A 1 91 ? 4.148 -22.266 -13.523 1 95.19 91 LEU A O 1
ATOM 749 N N . ALA A 1 92 ? 4.316 -23.141 -15.594 1 95.69 92 ALA A N 1
ATOM 750 C CA . ALA A 1 92 ? 3.232 -24.094 -15.359 1 95.69 92 ALA A CA 1
ATOM 751 C C . ALA A 1 92 ? 3.537 -24.984 -14.156 1 95.69 92 ALA A C 1
ATOM 753 O O . ALA A 1 92 ? 2.674 -25.203 -13.305 1 95.69 92 ALA A O 1
ATOM 754 N N . ASP A 1 93 ? 4.773 -25.484 -14.039 1 95.06 93 ASP A N 1
ATOM 755 C CA . ASP A 1 93 ? 5.191 -26.328 -12.922 1 95.06 93 ASP A CA 1
ATOM 756 C C . ASP A 1 93 ? 5.02 -25.594 -11.594 1 95.06 93 ASP A C 1
ATOM 758 O O . ASP A 1 93 ? 4.531 -26.172 -10.617 1 95.06 93 ASP A O 1
ATOM 762 N N . LEU A 1 94 ? 5.445 -24.406 -11.586 1 95.12 94 LEU A N 1
ATOM 763 C CA . LEU A 1 94 ? 5.328 -23.594 -10.383 1 95.12 94 LEU A CA 1
ATOM 764 C C . LEU A 1 94 ? 3.865 -23.422 -9.984 1 95.12 94 LEU A C 1
ATOM 766 O O . LEU A 1 94 ? 3.506 -23.609 -8.82 1 95.12 94 LEU A O 1
ATOM 770 N N . LEU A 1 95 ? 3.051 -23.062 -10.969 1 96.69 95 LEU A N 1
ATOM 771 C CA . LEU A 1 95 ? 1.649 -22.766 -10.711 1 96.69 95 LEU A CA 1
ATOM 772 C C . LEU A 1 95 ? 0.903 -24 -10.227 1 96.69 95 LEU A C 1
ATOM 774 O O . LEU A 1 95 ? -0.013 -23.906 -9.406 1 96.69 95 LEU A O 1
ATOM 778 N N . ILE A 1 96 ? 1.27 -25.172 -10.688 1 95.69 96 ILE A N 1
ATOM 779 C CA . ILE A 1 96 ? 0.671 -26.422 -10.227 1 95.69 96 ILE A CA 1
ATOM 780 C C . ILE A 1 96 ? 0.897 -26.578 -8.727 1 95.69 96 ILE A C 1
ATOM 782 O O . ILE A 1 96 ? -0.025 -26.922 -7.988 1 95.69 96 ILE A O 1
ATOM 786 N N . GLN A 1 97 ? 2.057 -26.266 -8.305 1 94.06 97 GLN A N 1
ATOM 787 C CA . GLN A 1 97 ? 2.381 -26.391 -6.891 1 94.06 97 GLN A CA 1
ATOM 788 C C . GLN A 1 97 ? 1.675 -25.312 -6.07 1 94.06 97 GLN A C 1
ATOM 790 O O . GLN A 1 97 ? 1.158 -25.594 -4.984 1 94.06 97 GLN A O 1
ATOM 795 N N . VAL A 1 98 ? 1.664 -24.125 -6.57 1 93.56 98 VAL A N 1
ATOM 796 C CA . VAL A 1 98 ? 1 -23.016 -5.895 1 93.56 98 VAL A CA 1
ATOM 797 C C . VAL A 1 98 ? -0.492 -23.312 -5.762 1 93.56 98 VAL A C 1
ATOM 799 O O . VAL A 1 98 ? -1.107 -22.984 -4.742 1 93.56 98 VAL A O 1
ATOM 802 N N . GLN A 1 99 ? -1.051 -23.859 -6.805 1 94.5 99 GLN A N 1
ATOM 803 C CA . GLN A 1 99 ? -2.461 -24.234 -6.793 1 94.5 99 GLN A CA 1
ATOM 804 C C . GLN A 1 99 ? -2.775 -25.156 -5.621 1 94.5 99 GLN A C 1
ATOM 806 O O . GLN A 1 99 ? -3.854 -25.062 -5.027 1 94.5 99 GLN A O 1
ATOM 811 N N . SER A 1 100 ? -1.874 -26.016 -5.293 1 91.62 100 SER A N 1
ATOM 812 C CA . SER A 1 100 ? -2.09 -27 -4.23 1 91.62 100 SER A CA 1
ATOM 813 C C . SER A 1 100 ? -2.213 -26.312 -2.871 1 91.62 100 SER A C 1
ATOM 815 O O . SER A 1 100 ? -2.752 -26.891 -1.927 1 91.62 100 SER A O 1
ATOM 817 N N . PHE A 1 101 ? -1.724 -25.078 -2.771 1 87.94 101 PHE A N 1
ATOM 818 C CA . PHE A 1 101 ? -1.832 -24.328 -1.527 1 87.94 101 PHE A CA 1
ATOM 819 C C . PHE A 1 101 ? -3.209 -23.688 -1.398 1 87.94 101 PHE A C 1
ATOM 821 O O . PHE A 1 101 ? -3.547 -23.125 -0.351 1 87.94 101 PHE A O 1
ATOM 828 N N . ASN A 1 102 ? -4.047 -23.781 -2.463 1 85.44 102 ASN A N 1
ATOM 829 C CA . ASN A 1 102 ? -5.375 -23.172 -2.506 1 85.44 102 ASN A CA 1
ATOM 830 C C . ASN A 1 102 ? -5.34 -21.703 -2.129 1 85.44 102 ASN A C 1
ATOM 832 O O . ASN A 1 102 ? -6.211 -21.219 -1.405 1 85.44 102 ASN A O 1
ATOM 836 N N . SER A 1 103 ? -4.301 -21.094 -2.658 1 88.19 103 SER A N 1
ATOM 837 C CA . SER A 1 103 ? -4.102 -19.688 -2.32 1 88.19 103 SER A CA 1
ATOM 838 C C . SER A 1 103 ? -4.621 -18.781 -3.426 1 88.19 103 SER A C 1
ATOM 840 O O . SER A 1 103 ? -4.805 -19.219 -4.562 1 88.19 103 SER A O 1
ATOM 842 N N . ILE A 1 104 ? -4.973 -17.578 -2.992 1 96 104 ILE A N 1
ATOM 843 C CA . ILE A 1 104 ? -5.25 -16.516 -3.949 1 96 104 ILE A CA 1
ATOM 844 C C . ILE A 1 104 ? -3.938 -15.945 -4.488 1 96 104 ILE A C 1
ATOM 846 O O . ILE A 1 104 ? -3.008 -15.68 -3.725 1 96 104 ILE A O 1
ATOM 850 N N . ILE A 1 105 ? -3.838 -15.859 -5.801 1 97 105 ILE A N 1
ATOM 851 C CA . ILE A 1 105 ? -2.637 -15.297 -6.402 1 97 105 ILE A CA 1
ATOM 852 C C . ILE A 1 105 ? -3.012 -14.086 -7.258 1 97 105 ILE A C 1
ATOM 854 O O . ILE A 1 105 ? -4.191 -13.844 -7.516 1 97 105 ILE A O 1
ATOM 858 N N . SER A 1 106 ? -2.025 -13.281 -7.637 1 96.69 106 SER A N 1
ATOM 859 C CA . SER A 1 106 ? -2.197 -12.188 -8.578 1 96.69 106 SER A CA 1
ATOM 860 C C . SER A 1 106 ? -1.268 -12.336 -9.781 1 96.69 106 SER A C 1
ATOM 862 O O . SER A 1 106 ? -0.091 -12.664 -9.625 1 96.69 106 SER A O 1
ATOM 864 N N . ILE A 1 107 ? -1.799 -12.133 -10.984 1 97.12 107 ILE A N 1
ATOM 865 C CA . ILE A 1 107 ? -1.054 -12.242 -12.234 1 97.12 107 ILE A CA 1
ATOM 866 C C . ILE A 1 107 ? -1.135 -10.914 -12.992 1 97.12 107 ILE A C 1
ATOM 868 O O . ILE A 1 107 ? -2.225 -10.383 -13.203 1 97.12 107 ILE A O 1
ATOM 872 N N . GLU A 1 108 ? -0.008 -10.414 -13.32 1 94.38 108 GLU A N 1
ATOM 873 C CA . GLU A 1 108 ? 0.057 -9.242 -14.195 1 94.38 108 GLU A CA 1
ATOM 874 C C . GLU A 1 108 ? 0.39 -9.648 -15.633 1 94.38 108 GLU A C 1
ATOM 876 O O . GLU A 1 108 ? 1.308 -10.438 -15.859 1 94.38 108 GLU A O 1
ATOM 881 N N . SER A 1 109 ? -0.376 -9.148 -16.5 1 93.94 109 SER A N 1
ATOM 882 C CA . SER A 1 109 ? -0.187 -9.453 -17.906 1 93.94 109 SER A CA 1
ATOM 883 C C . SER A 1 109 ? 0.333 -8.242 -18.672 1 93.94 109 SER A C 1
ATOM 885 O O . SER A 1 109 ? 0.384 -7.137 -18.125 1 93.94 109 SER A O 1
ATOM 887 N N . ILE A 1 110 ? 0.744 -8.508 -19.891 1 90.31 110 ILE A N 1
ATOM 888 C CA . ILE A 1 110 ? 1.135 -7.43 -20.797 1 90.31 110 ILE A CA 1
ATOM 889 C C . ILE A 1 110 ? 0.028 -6.379 -20.859 1 90.31 110 ILE A C 1
ATOM 891 O O . ILE A 1 110 ? -1.155 -6.719 -20.922 1 90.31 110 ILE A O 1
ATOM 895 N N . GLY A 1 111 ? 0.36 -5.062 -20.875 1 85.44 111 GLY A N 1
ATOM 896 C CA . GLY A 1 111 ? -0.623 -3.99 -20.875 1 85.44 111 GLY A CA 1
ATOM 897 C C . GLY A 1 111 ? -1.042 -3.547 -19.5 1 85.44 111 GLY A C 1
ATOM 898 O O . GLY A 1 111 ? -2.092 -2.922 -19.328 1 85.44 111 GLY A O 1
ATOM 899 N N . ASN A 1 112 ? -0.357 -4.055 -18.5 1 83.44 112 ASN A N 1
ATOM 900 C CA . ASN A 1 112 ? -0.514 -3.623 -17.109 1 83.44 112 ASN A CA 1
ATOM 901 C C . ASN A 1 112 ? -1.869 -4.039 -16.547 1 83.44 112 ASN A C 1
ATOM 903 O O . ASN A 1 112 ? -2.506 -3.268 -15.828 1 83.44 112 ASN A O 1
ATOM 907 N N . LYS A 1 113 ? -2.326 -5.156 -16.984 1 90.5 113 LYS A N 1
ATOM 908 C CA . LYS A 1 113 ? -3.537 -5.723 -16.406 1 90.5 113 LYS A CA 1
ATOM 909 C C . LYS A 1 113 ? -3.201 -6.711 -15.289 1 90.5 113 LYS A C 1
ATOM 911 O O . LYS A 1 113 ? -2.303 -7.543 -15.445 1 90.5 113 LYS A O 1
ATOM 916 N N . THR A 1 114 ? -3.906 -6.504 -14.227 1 93.75 114 THR A N 1
ATOM 917 C CA . THR A 1 114 ? -3.678 -7.398 -13.094 1 93.75 114 THR A CA 1
ATOM 918 C C . THR A 1 114 ? -4.926 -8.227 -12.805 1 93.75 114 THR A C 1
ATOM 920 O O . THR A 1 114 ? -6.031 -7.684 -12.727 1 93.75 114 THR A O 1
ATOM 923 N N . TYR A 1 115 ? -4.715 -9.531 -12.633 1 96.81 115 TYR A N 1
ATOM 924 C CA . TYR A 1 115 ? -5.777 -10.469 -12.289 1 96.81 115 TYR A CA 1
ATOM 925 C C . TYR A 1 115 ? -5.488 -11.141 -10.945 1 96.81 115 TYR A C 1
ATOM 927 O O . TYR A 1 115 ? -4.379 -11.625 -10.711 1 96.81 115 TYR A O 1
ATOM 935 N N . THR A 1 116 ? -6.477 -11.07 -10.133 1 97.44 116 THR A N 1
ATOM 936 C CA . THR A 1 116 ? -6.367 -11.734 -8.836 1 97.44 116 THR A CA 1
ATOM 937 C C . THR A 1 116 ? -7.43 -12.82 -8.695 1 97.44 116 THR A C 1
ATOM 939 O O . THR A 1 1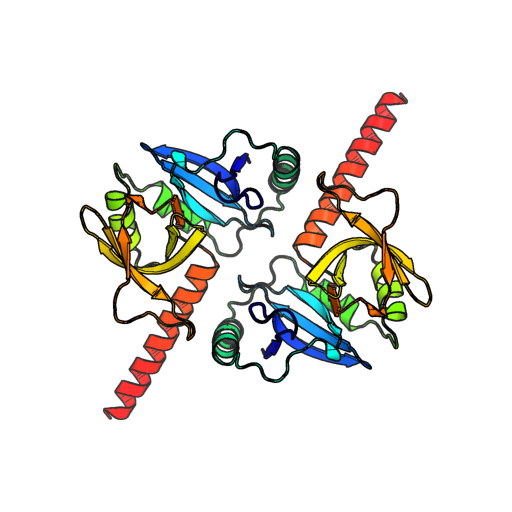16 ? -8.594 -12.609 -9.047 1 97.44 116 THR A O 1
ATOM 942 N N . GLY A 1 117 ? -7.012 -13.961 -8.258 1 97.62 117 GLY A N 1
ATOM 943 C CA . GLY A 1 117 ? -7.977 -15.031 -8.086 1 97.62 117 GLY A CA 1
ATOM 944 C C . GLY A 1 117 ? -7.336 -16.359 -7.719 1 97.62 117 GLY A C 1
ATOM 945 O O . GLY A 1 117 ? -6.16 -16.406 -7.359 1 97.62 117 GLY A O 1
ATOM 946 N N . ARG A 1 118 ? -8.18 -17.375 -7.703 1 97.12 118 ARG A N 1
ATOM 947 C CA . ARG A 1 118 ? -7.754 -18.75 -7.422 1 97.12 118 ARG A CA 1
ATOM 948 C C . ARG A 1 118 ? -7.512 -19.516 -8.711 1 97.12 118 ARG A C 1
ATOM 950 O O . ARG A 1 118 ? -8.281 -19.391 -9.664 1 97.12 118 ARG A O 1
ATOM 957 N N . ILE A 1 119 ? -6.43 -20.266 -8.688 1 97.56 119 ILE A N 1
ATOM 958 C CA . ILE A 1 119 ? -6.156 -21.078 -9.867 1 97.56 119 ILE A CA 1
ATOM 959 C C . ILE A 1 119 ? -7.215 -22.172 -10 1 97.56 119 ILE A C 1
ATOM 961 O O . ILE A 1 119 ? -7.434 -22.953 -9.07 1 97.56 119 ILE A O 1
ATOM 965 N N . ASN A 1 120 ? -7.863 -22.172 -11.109 1 97.31 120 ASN A N 1
ATOM 966 C CA . ASN A 1 120 ? -8.891 -23.172 -11.406 1 97.31 120 ASN A CA 1
ATOM 967 C C . ASN A 1 120 ? -8.312 -24.359 -12.164 1 97.31 120 ASN A C 1
ATOM 969 O O . ASN A 1 120 ? -8.516 -25.5 -11.773 1 97.31 120 ASN A O 1
ATOM 973 N N . MET A 1 121 ? -7.609 -24 -13.242 1 96.75 121 MET A N 1
ATOM 974 C CA . MET A 1 121 ? -7.055 -25.016 -14.133 1 96.75 121 MET A CA 1
ATOM 975 C C . MET A 1 121 ? -5.742 -24.547 -14.742 1 96.75 121 MET A C 1
ATOM 977 O O . MET A 1 121 ? -5.535 -23.344 -14.93 1 96.75 121 MET A O 1
ATOM 981 N N . ILE A 1 122 ? -4.902 -25.5 -14.977 1 97.44 122 ILE A N 1
ATOM 982 C CA . ILE A 1 122 ? -3.625 -25.234 -15.633 1 97.44 122 ILE A CA 1
ATOM 983 C C . ILE A 1 122 ? -3.49 -26.125 -16.875 1 97.44 122 ILE A C 1
ATOM 985 O O . ILE A 1 122 ? -3.742 -27.328 -16.797 1 97.44 122 ILE A O 1
ATOM 989 N N . THR A 1 123 ? -3.16 -25.516 -17.969 1 96.94 123 THR A N 1
ATOM 990 C CA . THR A 1 123 ? -2.857 -26.25 -19.203 1 96.94 123 THR A CA 1
ATOM 991 C C . THR A 1 123 ? -1.417 -25.984 -19.641 1 96.94 123 THR A C 1
ATOM 993 O O . THR A 1 123 ? -0.66 -25.312 -18.938 1 96.94 123 THR A O 1
ATOM 996 N N . SER A 1 124 ? -1.039 -26.547 -20.812 1 94.25 124 SER A N 1
ATOM 997 C CA . SER A 1 124 ? 0.323 -26.375 -21.312 1 94.25 124 SER A CA 1
ATOM 998 C C . SER A 1 124 ? 0.564 -24.969 -21.812 1 94.25 124 SER A C 1
ATOM 1000 O O . SER A 1 124 ? 1.711 -24.516 -21.906 1 94.25 124 SER A O 1
ATOM 1002 N N . THR A 1 125 ? -0.541 -24.219 -22.016 1 96.56 125 THR A N 1
ATOM 1003 C CA . THR A 1 125 ? -0.323 -22.938 -22.656 1 96.56 125 THR A CA 1
ATOM 1004 C C . THR A 1 125 ? -0.95 -21.812 -21.844 1 96.56 125 THR A C 1
ATOM 1006 O O . THR A 1 125 ? -0.689 -20.625 -22.109 1 96.56 125 THR A O 1
ATOM 1009 N N . SER A 1 126 ? -1.805 -22.25 -20.891 1 98.25 126 SER A N 1
ATOM 1010 C CA . SER A 1 126 ? -2.568 -21.203 -20.203 1 98.25 126 SER A CA 1
ATOM 1011 C C . SER A 1 126 ? -2.914 -21.609 -18.781 1 98.25 126 SER A C 1
ATOM 1013 O O . SER A 1 126 ? -2.879 -22.781 -18.438 1 98.25 126 SER A O 1
ATOM 1015 N N . VAL A 1 127 ? -3.152 -20.625 -18 1 98.19 127 VAL A N 1
ATOM 1016 C CA . VAL A 1 127 ? -3.725 -20.797 -16.672 1 98.19 127 VAL A CA 1
ATOM 1017 C C . VAL A 1 127 ? -5.129 -20.203 -16.625 1 98.19 127 VAL A C 1
ATOM 1019 O O . VAL A 1 127 ? -5.395 -19.172 -17.25 1 98.19 127 VAL A O 1
ATOM 1022 N N . TYR A 1 128 ? -6.055 -20.875 -15.945 1 98.31 128 TYR A N 1
ATOM 1023 C CA . TYR A 1 128 ? -7.418 -20.406 -15.734 1 98.31 128 TYR A CA 1
ATOM 1024 C C . TYR A 1 128 ? -7.625 -19.969 -14.289 1 98.31 128 TYR A C 1
ATOM 1026 O O . TYR A 1 128 ? -7.32 -20.719 -13.359 1 98.31 128 TYR A O 1
ATOM 1034 N N . LEU A 1 129 ? -8.133 -18.734 -14.094 1 97.94 129 LEU A N 1
ATOM 1035 C CA . LEU A 1 129 ? -8.289 -18.141 -12.766 1 97.94 129 LEU A CA 1
ATOM 1036 C C . LEU A 1 129 ? -9.758 -17.875 -12.469 1 97.94 129 LEU A C 1
ATOM 1038 O O . LEU A 1 129 ? -10.469 -17.297 -13.289 1 97.94 129 LEU A O 1
ATOM 1042 N N . ASP A 1 130 ? -10.25 -18.375 -11.305 1 97.62 130 ASP A N 1
ATOM 1043 C CA . ASP A 1 130 ? -11.453 -17.781 -10.734 1 97.62 130 ASP A CA 1
ATOM 1044 C C . ASP A 1 130 ? -11.172 -16.391 -10.18 1 97.62 130 ASP A C 1
ATOM 1046 O O . ASP A 1 130 ? -10.648 -16.25 -9.078 1 97.62 130 ASP A O 1
ATOM 1050 N N . GLU A 1 131 ? -11.531 -15.422 -10.906 1 97.44 131 GLU A N 1
ATOM 1051 C CA . GLU A 1 131 ? -11.086 -14.055 -10.656 1 97.44 131 GLU A CA 1
ATOM 1052 C C . GLU A 1 131 ? -11.945 -13.391 -9.578 1 97.44 131 GLU A C 1
ATOM 1054 O O . GLU A 1 131 ? -13.156 -13.594 -9.531 1 97.44 131 GLU A O 1
ATOM 1059 N N . GLN A 1 132 ? -11.242 -12.625 -8.773 1 95.69 132 GLN A N 1
ATOM 1060 C CA . GLN A 1 132 ? -11.969 -11.773 -7.832 1 95.69 132 GLN A CA 1
ATOM 1061 C C . GLN A 1 132 ? -12.844 -10.758 -8.562 1 95.69 132 GLN A C 1
ATOM 1063 O O . GLN A 1 132 ? -12.391 -10.117 -9.516 1 95.69 132 GLN A O 1
ATOM 1068 N N . ASN A 1 133 ? -14.023 -10.602 -8.156 1 92.62 133 ASN A N 1
ATOM 1069 C CA . ASN A 1 133 ? -14.898 -9.594 -8.75 1 92.62 133 ASN A CA 1
ATOM 1070 C C . ASN A 1 133 ? -15.094 -8.398 -7.82 1 92.62 133 ASN A C 1
ATOM 1072 O O . ASN A 1 133 ? -14.461 -8.312 -6.77 1 92.62 133 ASN A O 1
ATOM 1076 N N . GLU A 1 134 ? -15.938 -7.477 -8.195 1 84.94 134 GLU A N 1
ATOM 1077 C CA . GLU A 1 134 ? -16.125 -6.227 -7.465 1 84.94 134 GLU A CA 1
ATOM 1078 C C . GLU A 1 134 ? -16.875 -6.465 -6.152 1 84.94 134 GLU A C 1
ATOM 1080 O O . GLU A 1 134 ? -16.859 -5.609 -5.262 1 84.94 134 GLU A O 1
ATOM 1085 N N . GLU A 1 135 ? -17.469 -7.609 -6 1 86.5 135 GLU A N 1
ATOM 1086 C CA . GLU A 1 135 ? -18.25 -7.922 -4.805 1 86.5 135 GLU A CA 1
ATOM 1087 C C . GLU A 1 135 ? -17.438 -8.766 -3.828 1 86.5 135 GLU A C 1
ATOM 1089 O O . GLU A 1 135 ? -17.984 -9.336 -2.883 1 86.5 135 GLU A O 1
ATOM 1094 N N . TYR A 1 136 ? -16.156 -8.844 -4.082 1 90.19 136 TYR A N 1
ATOM 1095 C CA . TYR A 1 136 ? -15.258 -9.617 -3.23 1 90.19 136 TYR A CA 1
ATOM 1096 C C . TYR A 1 136 ? -15.648 -11.094 -3.229 1 90.19 136 TYR A C 1
ATOM 1098 O O . TYR A 1 136 ? -15.68 -11.727 -2.172 1 90.19 136 TYR A O 1
ATOM 1106 N N . ASN A 1 137 ? -16.031 -11.508 -4.41 1 92.94 137 ASN A N 1
ATOM 1107 C CA . ASN A 1 137 ? -16.25 -12.922 -4.676 1 92.94 137 ASN A CA 1
ATOM 1108 C C . ASN A 1 137 ? -15.414 -13.414 -5.848 1 92.94 137 ASN A C 1
ATOM 1110 O O . ASN A 1 137 ? -14.727 -12.633 -6.496 1 92.94 137 ASN A O 1
ATOM 1114 N N . LEU A 1 138 ? -15.469 -14.766 -5.973 1 95.25 138 LEU A N 1
ATOM 1115 C CA . LEU A 1 138 ? -14.812 -15.344 -7.141 1 95.25 138 LEU A CA 1
ATOM 1116 C C . LEU A 1 138 ? -15.82 -15.57 -8.266 1 95.25 138 LEU A C 1
ATOM 1118 O O . LEU A 1 138 ? -16.953 -15.961 -8.016 1 95.25 138 LEU A O 1
ATOM 1122 N N . THR A 1 139 ? -15.344 -15.281 -9.438 1 94.38 139 THR A N 1
ATOM 1123 C CA . THR A 1 139 ? -16.203 -15.492 -10.602 1 94.38 139 THR A CA 1
ATOM 1124 C C . THR A 1 139 ? -16.453 -16.984 -10.82 1 94.38 139 THR A C 1
ATOM 1126 O O . THR A 1 139 ? -15.609 -17.812 -10.492 1 94.38 139 THR A O 1
ATOM 1129 N N . GLU A 1 140 ? -17.578 -17.219 -11.492 1 91.75 140 GLU A N 1
ATOM 1130 C CA . GLU A 1 140 ? -17.953 -18.609 -11.766 1 91.75 140 GLU A CA 1
ATOM 1131 C C . GLU A 1 140 ? -17.25 -19.125 -13.023 1 91.75 140 GLU A C 1
ATOM 1133 O O . GLU A 1 140 ? -16.922 -20.312 -13.109 1 91.75 140 GLU A O 1
ATOM 1138 N N . ILE A 1 141 ? -17.141 -18.203 -13.961 1 95.44 141 ILE A N 1
ATOM 1139 C CA . ILE A 1 141 ? -16.469 -18.562 -15.203 1 95.44 141 ILE A CA 1
ATOM 1140 C C . ILE A 1 141 ? -14.992 -18.188 -15.109 1 95.44 141 ILE A C 1
ATOM 1142 O O . ILE A 1 141 ? -14.656 -17.016 -14.992 1 95.44 141 ILE A O 1
ATOM 1146 N N . PRO A 1 142 ? -14.172 -19.188 -15.234 1 97 142 PRO A N 1
ATOM 1147 C CA . PRO A 1 142 ? -12.742 -18.891 -15.094 1 97 142 PRO A CA 1
ATOM 1148 C C . PRO A 1 142 ? -12.211 -18.031 -16.25 1 97 142 PRO A C 1
ATOM 1150 O O . PRO A 1 142 ? -12.641 -18.188 -17.391 1 97 142 PRO A O 1
ATOM 1153 N N . LEU A 1 143 ? -11.289 -17.172 -15.93 1 97.88 143 LEU A N 1
ATOM 1154 C CA . LEU A 1 143 ? -10.586 -16.328 -16.906 1 97.88 143 LEU A CA 1
ATOM 1155 C C . LEU A 1 143 ? -9.336 -17.031 -17.422 1 97.88 143 LEU A C 1
ATOM 1157 O O . LEU A 1 143 ? -8.492 -17.469 -16.625 1 97.88 143 LEU A O 1
ATOM 1161 N N . LYS A 1 144 ? -9.266 -17.141 -18.703 1 98.12 144 LYS A N 1
ATOM 1162 C CA . LYS A 1 144 ? -8.078 -17.719 -19.312 1 98.12 144 LYS A CA 1
ATOM 1163 C C . LYS A 1 144 ? -6.965 -16.688 -19.469 1 98.12 144 LYS A C 1
ATOM 1165 O O . LYS A 1 144 ? -7.188 -15.602 -20 1 98.12 144 LYS A O 1
ATOM 1170 N N . ILE A 1 145 ? -5.773 -17.016 -19.031 1 98.06 145 ILE A N 1
ATOM 1171 C CA . ILE A 1 145 ? -4.59 -16.172 -19.219 1 98.06 145 ILE A CA 1
ATOM 1172 C C . ILE A 1 145 ? -3.482 -17 -19.891 1 98.06 145 ILE A C 1
ATOM 1174 O O . ILE A 1 145 ? -2.973 -17.953 -19.297 1 98.06 145 ILE A O 1
ATOM 1178 N N . ASP A 1 146 ? -3.086 -16.562 -21.047 1 98.06 146 ASP A N 1
ATOM 1179 C CA . ASP A 1 146 ? -1.999 -17.25 -21.75 1 98.06 146 ASP A CA 1
ATOM 1180 C C . ASP A 1 146 ? -0.653 -16.953 -21.094 1 98.06 146 ASP A C 1
ATOM 1182 O O . ASP A 1 146 ? -0.362 -15.797 -20.766 1 98.06 146 ASP A O 1
ATOM 1186 N N . TYR A 1 147 ? 0.204 -18.016 -21.016 1 97.19 147 TYR A N 1
ATOM 1187 C CA . TYR A 1 147 ? 1.494 -17.844 -20.359 1 97.19 147 TYR A CA 1
ATOM 1188 C C . TYR A 1 147 ? 2.324 -16.766 -21.031 1 97.19 147 TYR A C 1
ATOM 1190 O O . TYR A 1 147 ? 3.062 -16.031 -20.375 1 97.19 147 TYR A O 1
ATOM 1198 N N . ASN A 1 148 ? 2.242 -16.688 -22.297 1 95.75 148 ASN A N 1
ATOM 1199 C CA . ASN A 1 148 ? 3.076 -15.758 -23.031 1 95.75 148 ASN A CA 1
ATOM 1200 C C . ASN A 1 148 ? 2.68 -14.312 -22.766 1 95.75 148 ASN A C 1
ATOM 1202 O O . ASN A 1 148 ? 3.422 -13.383 -23.094 1 95.75 148 ASN A O 1
ATOM 1206 N N . LYS A 1 149 ? 1.505 -14.094 -22.109 1 96.62 149 LYS A N 1
ATOM 1207 C CA . LYS A 1 149 ? 1.046 -12.742 -21.797 1 96.62 149 LYS A CA 1
ATOM 1208 C C . LYS A 1 149 ? 1.396 -12.375 -20.359 1 96.62 149 LYS A C 1
ATOM 1210 O O . LYS A 1 149 ? 1.271 -11.211 -19.953 1 96.62 149 LYS A O 1
ATOM 1215 N N . ILE A 1 150 ? 1.863 -13.352 -19.547 1 96.88 150 ILE A N 1
ATOM 1216 C CA . ILE A 1 150 ? 2.143 -13.125 -18.125 1 96.88 150 ILE A CA 1
ATOM 1217 C C . ILE A 1 150 ? 3.504 -12.453 -17.984 1 96.88 150 ILE A C 1
ATOM 1219 O O . ILE A 1 150 ? 4.492 -12.898 -18.562 1 96.88 150 ILE A O 1
ATOM 1223 N N . VAL A 1 151 ? 3.533 -11.398 -17.109 1 95 151 VAL A N 1
ATOM 1224 C CA . VAL A 1 151 ? 4.797 -10.703 -16.891 1 95 151 VAL A CA 1
ATOM 1225 C C . VAL A 1 151 ? 5.207 -10.812 -15.43 1 95 151 VAL A C 1
ATOM 1227 O O . VAL A 1 151 ? 6.395 -10.797 -15.109 1 95 151 VAL A O 1
ATOM 1230 N N . VAL A 1 152 ? 4.23 -10.898 -14.57 1 95.06 152 VAL A N 1
ATOM 1231 C CA . VAL A 1 152 ? 4.52 -11.039 -13.141 1 95.06 152 VAL A CA 1
ATOM 1232 C C . VAL A 1 152 ? 3.512 -11.992 -12.5 1 95.06 152 VAL A C 1
ATOM 1234 O O . VAL A 1 152 ? 2.326 -11.969 -12.844 1 95.06 152 VAL A O 1
ATOM 1237 N N . VAL A 1 153 ? 3.957 -12.844 -11.648 1 96.25 153 VAL A N 1
ATOM 1238 C CA . VAL A 1 153 ? 3.104 -13.641 -10.773 1 96.25 153 VAL A CA 1
ATOM 1239 C C . VAL A 1 153 ? 3.436 -13.344 -9.312 1 96.25 153 VAL A C 1
ATOM 1241 O O . VAL A 1 153 ? 4.598 -13.43 -8.898 1 96.25 153 VAL A O 1
ATOM 1244 N N . SER A 1 154 ? 2.463 -12.906 -8.57 1 95.25 154 SER A N 1
ATOM 1245 C CA . SER A 1 154 ? 2.555 -12.859 -7.117 1 95.25 154 SER A CA 1
ATOM 1246 C C . SER A 1 154 ? 1.928 -14.094 -6.48 1 95.25 154 SER A C 1
ATOM 1248 O O . SER A 1 154 ? 0.703 -14.227 -6.449 1 95.25 154 SER A O 1
ATOM 1250 N N . ALA A 1 155 ? 2.738 -14.93 -5.984 1 92.75 155 ALA A N 1
ATOM 1251 C CA . ALA A 1 155 ? 2.275 -16.219 -5.465 1 92.75 155 ALA A CA 1
ATOM 1252 C C . ALA A 1 155 ? 1.509 -16.031 -4.156 1 92.75 155 ALA A C 1
ATOM 1254 O O . ALA A 1 155 ? 0.671 -16.859 -3.801 1 92.75 155 ALA A O 1
ATOM 1255 N N . ASN A 1 156 ? 1.836 -14.984 -3.531 1 89 156 ASN A N 1
ATOM 1256 C CA . ASN A 1 156 ? 1.153 -14.602 -2.299 1 89 156 ASN A CA 1
ATOM 1257 C C . ASN A 1 156 ? 1.271 -13.102 -2.039 1 89 156 ASN A C 1
ATOM 1259 O O . ASN A 1 156 ? 2.078 -12.422 -2.672 1 89 156 ASN A O 1
ATOM 1263 N N . SER A 1 157 ? 0.405 -12.555 -1.267 1 90.12 157 SER A N 1
ATOM 1264 C CA . SER A 1 157 ? 0.431 -11.188 -0.77 1 90.12 157 SER A CA 1
ATOM 1265 C C . SER A 1 157 ? -0.446 -11.031 0.467 1 90.12 157 SER A C 1
ATOM 1267 O O . SER A 1 157 ? -1.264 -11.898 0.77 1 90.12 157 SER A O 1
ATOM 1269 N N . ILE A 1 158 ? -0.206 -9.977 1.137 1 88.81 158 ILE A N 1
ATOM 1270 C CA . ILE A 1 158 ? -1.034 -9.695 2.305 1 88.81 158 ILE A CA 1
ATOM 1271 C C . ILE A 1 158 ? -2.488 -9.516 1.875 1 88.81 158 ILE A C 1
ATOM 1273 O O . ILE A 1 158 ? -3.395 -10.109 2.469 1 88.81 158 ILE A O 1
ATOM 1277 N N . GLU A 1 159 ? -2.689 -8.781 0.793 1 90.44 159 GLU A N 1
ATOM 1278 C CA . GLU A 1 159 ? -4.039 -8.547 0.282 1 90.44 159 GLU A CA 1
ATOM 1279 C C . GLU A 1 159 ? -4.715 -9.867 -0.092 1 90.44 159 GLU A C 1
ATOM 1281 O O . GLU A 1 159 ? -5.891 -10.07 0.216 1 90.44 159 GLU A O 1
ATOM 1286 N N . ASN A 1 160 ? -4.004 -10.734 -0.697 1 92.38 160 ASN A N 1
ATOM 1287 C CA . ASN A 1 160 ? -4.551 -12.016 -1.114 1 92.38 160 ASN A CA 1
ATOM 1288 C C . ASN A 1 160 ? -4.895 -12.898 0.086 1 92.38 160 ASN A C 1
ATOM 1290 O O . ASN A 1 160 ? -5.898 -13.609 0.068 1 92.38 160 ASN A O 1
ATOM 1294 N N . LYS A 1 161 ? -4.074 -12.852 1.053 1 90.44 161 LYS A N 1
ATOM 1295 C CA . LYS A 1 161 ? -4.34 -13.609 2.271 1 90.44 161 LYS A CA 1
ATOM 1296 C C . LYS A 1 161 ? -5.621 -13.133 2.947 1 90.44 161 LYS A C 1
ATOM 1298 O O . LYS A 1 161 ? -6.445 -13.945 3.367 1 90.44 161 LYS A O 1
ATOM 1303 N N . LEU A 1 162 ? -5.766 -11.844 3.057 1 91.62 162 LEU A N 1
ATOM 1304 C CA . LEU A 1 162 ? -6.965 -11.281 3.668 1 91.62 162 LEU A CA 1
ATOM 1305 C C . LEU A 1 162 ? -8.211 -11.641 2.861 1 91.62 162 LEU A C 1
ATOM 1307 O O . LEU A 1 162 ? -9.242 -11.984 3.436 1 91.62 162 LEU A O 1
ATOM 1311 N N . PHE A 1 163 ? -8.062 -11.562 1.615 1 93.69 163 PHE A N 1
ATOM 1312 C CA . PHE A 1 163 ? -9.172 -11.922 0.742 1 93.69 163 PHE A CA 1
ATOM 1313 C C . PHE A 1 163 ? -9.516 -13.398 0.888 1 93.69 163 PHE A C 1
ATOM 1315 O O . PHE A 1 163 ? -10.695 -13.766 0.948 1 93.69 163 PHE A O 1
ATOM 1322 N N . ASN A 1 164 ? -8.531 -14.211 0.93 1 92.88 164 ASN A N 1
ATOM 1323 C CA . ASN A 1 164 ? -8.75 -15.641 1.139 1 92.88 164 ASN A CA 1
ATOM 1324 C C . ASN A 1 164 ? -9.492 -15.898 2.445 1 92.88 164 ASN A C 1
ATOM 1326 O O . ASN A 1 164 ? -10.414 -16.719 2.486 1 92.88 164 ASN A O 1
ATOM 1330 N N . ASN A 1 165 ? -9.094 -15.25 3.494 1 90.94 165 ASN A N 1
ATOM 1331 C CA . ASN A 1 165 ? -9.781 -15.375 4.777 1 90.94 165 ASN A CA 1
ATOM 1332 C C . ASN A 1 165 ? -11.242 -14.969 4.676 1 90.94 165 ASN A C 1
ATOM 1334 O O . ASN A 1 165 ? -12.117 -15.609 5.262 1 90.94 165 ASN A O 1
ATOM 1338 N N . TRP A 1 166 ? -11.445 -13.914 3.936 1 93.12 166 TRP A N 1
ATOM 1339 C CA . TRP A 1 166 ? -12.797 -13.43 3.699 1 93.12 166 TRP A CA 1
ATOM 1340 C C . TRP A 1 166 ? -13.641 -14.484 2.992 1 93.12 166 TRP A C 1
ATOM 1342 O O . TRP A 1 166 ? -14.773 -14.758 3.396 1 93.12 166 TRP A O 1
ATOM 1352 N N . LEU A 1 167 ? -13.086 -15.102 1.97 1 92.56 167 LEU A N 1
ATOM 1353 C CA . LEU A 1 167 ? -13.797 -16.125 1.205 1 92.56 167 LEU A CA 1
ATOM 1354 C C . LEU A 1 167 ? -14.156 -17.312 2.088 1 92.56 167 LEU A C 1
ATOM 1356 O O . LEU A 1 167 ? -15.242 -17.875 1.958 1 92.56 167 LEU A O 1
ATOM 1360 N N . LEU A 1 168 ? -13.273 -17.641 2.949 1 88.81 168 LEU A N 1
ATOM 1361 C CA . LEU A 1 168 ? -13.508 -18.766 3.85 1 88.81 168 LEU A CA 1
ATOM 1362 C C . LEU A 1 168 ? -14.633 -18.453 4.828 1 88.81 168 LEU A C 1
ATOM 1364 O O . LEU A 1 168 ? -15.445 -19.312 5.145 1 88.81 168 LEU A O 1
ATOM 1368 N N . MET A 1 169 ? -14.664 -17.219 5.234 1 86.06 169 MET A N 1
ATOM 1369 C CA . MET A 1 169 ? -15.711 -16.797 6.156 1 86.06 169 MET A CA 1
ATOM 1370 C C . MET A 1 169 ? -17.062 -16.766 5.461 1 86.06 169 MET A C 1
ATOM 1372 O O . MET A 1 169 ? -18.062 -17.219 6.012 1 86.06 169 MET A O 1
ATOM 1376 N N . GLU A 1 170 ? -17.141 -16.219 4.305 1 81.81 170 GLU A N 1
ATOM 1377 C CA . GLU A 1 170 ? -18.391 -16.109 3.561 1 81.81 170 GLU A CA 1
ATOM 1378 C C . GLU A 1 170 ? -18.922 -17.484 3.195 1 81.81 170 GLU A C 1
ATOM 1380 O O . GLU A 1 170 ? -20.141 -17.703 3.209 1 81.81 170 GLU A O 1
ATOM 1385 N N . ASN A 1 171 ? -18.062 -18.266 2.789 1 74.38 171 ASN A N 1
ATOM 1386 C CA . ASN A 1 171 ? -18.469 -19.625 2.482 1 74.38 171 ASN A CA 1
ATOM 1387 C C . ASN A 1 171 ? -19.047 -20.328 3.707 1 74.38 171 ASN A C 1
ATOM 1389 O O . ASN A 1 171 ? -20 -21.094 3.596 1 74.38 171 ASN A O 1
ATOM 1393 N N . HIS A 1 172 ? -18.469 -20.016 4.754 1 65.94 172 HIS A N 1
ATOM 1394 C CA . HIS A 1 172 ? -19 -20.594 5.992 1 65.94 172 HIS A CA 1
ATOM 1395 C C . HIS A 1 172 ? -20.359 -20 6.332 1 65.94 172 HIS A C 1
ATOM 1397 O O . HIS A 1 172 ? -21.266 -20.734 6.762 1 65.94 172 HIS A O 1
ATOM 1403 N N . ARG A 1 173 ? -20.562 -18.781 6.109 1 62.75 173 ARG A N 1
ATOM 1404 C CA . ARG A 1 173 ? -21.844 -18.141 6.379 1 62.75 173 ARG A CA 1
ATOM 1405 C C . ARG A 1 173 ? -22.938 -18.656 5.449 1 62.75 173 ARG A C 1
ATOM 1407 O O . ARG A 1 173 ? -24.062 -18.922 5.883 1 62.75 173 ARG A O 1
ATOM 1414 N N . ASN A 1 174 ? -22.469 -18.797 4.309 1 62.72 174 ASN A N 1
ATOM 1415 C CA . ASN A 1 174 ? -23.438 -19.297 3.336 1 62.72 174 ASN A CA 1
ATOM 1416 C C . ASN A 1 174 ? -23.781 -20.766 3.598 1 62.72 174 ASN A C 1
ATOM 1418 O O . ASN A 1 174 ? -24.906 -21.188 3.359 1 62.72 174 ASN A O 1
ATOM 1422 N N . SER A 1 175 ? -22.812 -21.453 4.031 1 54.19 175 SER A N 1
ATOM 1423 C CA . SER A 1 175 ? -23.062 -22.859 4.359 1 54.19 175 SER A CA 1
ATOM 1424 C C . SER A 1 175 ? -24 -22.984 5.559 1 54.19 175 SER A C 1
ATOM 1426 O O . SER A 1 175 ? -24.875 -23.844 5.586 1 54.19 175 SER A O 1
ATOM 1428 N N . ARG A 1 176 ? -23.906 -22.141 6.555 1 52.5 176 ARG A N 1
ATOM 1429 C CA . ARG A 1 176 ? -24.766 -22.188 7.738 1 52.5 176 ARG A CA 1
ATOM 1430 C C . ARG A 1 176 ? -26.188 -21.766 7.395 1 52.5 176 ARG A C 1
ATOM 1432 O O . ARG A 1 176 ? -27.156 -22.359 7.883 1 52.5 176 ARG A O 1
ATOM 1439 N N . VAL A 1 177 ? -26.203 -20.781 6.555 1 44.91 177 VAL A N 1
ATOM 1440 C CA . VAL A 1 177 ? -27.531 -20.328 6.152 1 44.91 177 VAL A CA 1
ATOM 1441 C C . VAL A 1 177 ? -28.234 -21.406 5.355 1 44.91 177 VAL A C 1
ATOM 1443 O O . VAL A 1 177 ? -29.422 -21.672 5.566 1 44.91 177 VAL A O 1
ATOM 1446 N N . ALA A 1 178 ? -27.453 -22.062 4.535 1 47.25 178 ALA A N 1
ATOM 1447 C CA . ALA A 1 178 ? -28.031 -23.156 3.754 1 47.25 178 ALA A CA 1
ATOM 1448 C C . ALA A 1 178 ? -28.484 -24.297 4.66 1 47.25 178 ALA A C 1
ATOM 1450 O O . ALA A 1 178 ? -29.562 -24.859 4.469 1 47.25 178 ALA A O 1
ATOM 1451 N N . PHE A 1 179 ? -27.703 -24.562 5.602 1 40.88 179 PHE A N 1
ATOM 1452 C CA . PHE A 1 179 ? -28.047 -25.641 6.535 1 40.88 179 PHE A CA 1
ATOM 1453 C C . PHE A 1 179 ? -29.281 -25.266 7.359 1 40.88 179 PHE A C 1
ATOM 1455 O O . PHE A 1 179 ? -30.141 -26.094 7.609 1 40.88 179 PHE A O 1
ATOM 1462 N N . ARG A 1 180 ? -29.406 -24.047 7.668 1 46.56 180 ARG A N 1
ATOM 1463 C CA . ARG A 1 180 ? -30.562 -23.609 8.445 1 46.56 180 ARG A CA 1
ATOM 1464 C C . ARG A 1 180 ? -31.828 -23.625 7.59 1 46.56 180 ARG A C 1
ATOM 1466 O O . ARG A 1 180 ? -32.906 -23.922 8.094 1 46.56 180 ARG A O 1
ATOM 1473 N N . LEU A 1 181 ? -31.609 -23.344 6.332 1 42.94 181 LEU A N 1
ATOM 1474 C CA . LEU A 1 181 ? -32.781 -23.359 5.445 1 42.94 181 LEU A CA 1
ATOM 1475 C C . LEU A 1 181 ? -33.188 -24.797 5.133 1 42.94 181 LEU A C 1
ATOM 1477 O O . LEU A 1 181 ? -34.344 -25.031 4.766 1 42.94 181 LEU A O 1
ATOM 1481 N N . LEU A 1 182 ? -32.312 -25.5 5.152 1 40.94 182 LEU A N 1
ATOM 1482 C CA . LEU A 1 182 ? -32.625 -26.906 4.898 1 40.94 182 LEU A CA 1
ATOM 1483 C C . LEU A 1 182 ? -33.219 -27.562 6.145 1 40.94 182 LEU A C 1
ATOM 1485 O O . LEU A 1 182 ? -33.75 -28.672 6.074 1 40.94 182 LEU A O 1
ATOM 1489 N N . GLN A 1 183 ? -33.094 -26.828 7.199 1 40.06 183 GLN A N 1
ATOM 1490 C CA . GLN A 1 183 ? -33.812 -27.375 8.344 1 40.06 183 GLN A CA 1
ATOM 1491 C C . GLN A 1 183 ? -35.219 -26.781 8.445 1 40.06 183 GLN A C 1
ATOM 1493 O O . GLN A 1 183 ? -36.188 -27.484 8.766 1 40.06 183 GLN A O 1
ATOM 1498 N N . MET B 1 1 ? -16.734 0.291 10.164 1 91.88 1 MET B N 1
ATOM 1499 C CA . MET B 1 1 ? -15.938 1.086 9.227 1 91.88 1 MET B CA 1
ATOM 1500 C C . MET B 1 1 ? -16.797 1.567 8.062 1 91.88 1 MET B C 1
ATOM 1502 O O . MET B 1 1 ? -17.781 0.914 7.695 1 91.88 1 MET B O 1
ATOM 1506 N N . GLN B 1 2 ? -16.375 2.77 7.586 1 92 2 GLN B N 1
ATOM 1507 C CA . GLN B 1 2 ? -17.047 3.363 6.441 1 92 2 GLN B CA 1
ATOM 1508 C C . GLN B 1 2 ? -16.062 3.688 5.32 1 92 2 GLN B C 1
ATOM 1510 O O . GLN B 1 2 ? -14.867 3.785 5.551 1 92 2 GLN B O 1
ATOM 1515 N N . ALA B 1 3 ? -16.688 3.758 4.102 1 91.06 3 ALA B N 1
ATOM 1516 C CA . ALA B 1 3 ? -15.891 4.117 2.934 1 91.06 3 ALA B CA 1
ATOM 1517 C C . ALA B 1 3 ? -16.156 5.562 2.512 1 91.06 3 ALA B C 1
ATOM 1519 O O . ALA B 1 3 ? -17.281 6.039 2.588 1 91.06 3 ALA B O 1
ATOM 1520 N N . LEU B 1 4 ? -15.094 6.277 2.195 1 89.94 4 LEU B N 1
ATOM 1521 C CA . LEU B 1 4 ? -15.188 7.629 1.648 1 89.94 4 LEU B CA 1
ATOM 1522 C C . LEU B 1 4 ? -14.625 7.68 0.232 1 89.94 4 LEU B C 1
ATOM 1524 O O . LEU B 1 4 ? -13.492 7.262 -0.006 1 89.94 4 LEU B O 1
ATOM 1528 N N . ALA B 1 5 ? -15.438 8.086 -0.672 1 89 5 ALA B N 1
ATOM 1529 C CA . ALA B 1 5 ? -15 8.312 -2.047 1 89 5 ALA B CA 1
ATOM 1530 C C . ALA B 1 5 ? -14.914 9.805 -2.352 1 89 5 ALA B C 1
ATOM 1532 O O . ALA B 1 5 ? -15.477 10.633 -1.624 1 89 5 ALA B O 1
ATOM 1533 N N . PHE B 1 6 ? -14.188 10.094 -3.383 1 85.94 6 PHE B N 1
ATOM 1534 C CA . PHE B 1 6 ? -14.008 11.492 -3.748 1 85.94 6 PHE B CA 1
ATOM 1535 C C . PHE B 1 6 ? -14.633 11.789 -5.105 1 85.94 6 PHE B C 1
ATOM 1537 O O . PHE B 1 6 ? -14.703 10.906 -5.965 1 85.94 6 PHE B O 1
ATOM 1544 N N . LYS B 1 7 ? -15.016 13 -5.266 1 82.94 7 LYS B N 1
ATOM 1545 C CA . LYS B 1 7 ? -15.703 13.438 -6.48 1 82.94 7 LYS B CA 1
ATOM 1546 C C . LYS B 1 7 ? -14.758 13.406 -7.68 1 82.94 7 LYS B C 1
ATOM 1548 O O . LYS B 1 7 ? -15.156 13.008 -8.773 1 82.94 7 LYS B O 1
ATOM 1553 N N . GLU B 1 8 ? -13.547 13.758 -7.52 1 76.38 8 GLU B N 1
ATOM 1554 C CA . GLU B 1 8 ? -12.609 13.883 -8.633 1 76.38 8 GLU B CA 1
ATOM 1555 C C . GLU B 1 8 ? -12 12.523 -8.992 1 76.38 8 GLU B C 1
ATOM 1557 O O . GLU B 1 8 ? -11.508 12.336 -10.102 1 76.38 8 GLU B O 1
ATOM 1562 N N . ASN B 1 9 ? -11.961 11.703 -8.016 1 66.25 9 ASN B N 1
ATOM 1563 C CA . ASN B 1 9 ? -11.391 10.383 -8.266 1 66.25 9 ASN B CA 1
ATOM 1564 C C . ASN B 1 9 ? -12.375 9.273 -7.898 1 66.25 9 ASN B C 1
ATOM 1566 O O . ASN B 1 9 ? -12.445 8.859 -6.742 1 66.25 9 ASN B O 1
ATOM 1570 N N . HIS B 1 10 ? -12.961 8.703 -8.906 1 62.94 10 HIS B N 1
ATOM 1571 C CA . HIS B 1 10 ? -14.055 7.773 -8.664 1 62.94 10 HIS B CA 1
ATOM 1572 C C . HIS B 1 10 ? -13.531 6.375 -8.352 1 62.94 10 HIS B C 1
ATOM 1574 O O . HIS B 1 10 ? -14.258 5.547 -7.793 1 62.94 10 HIS B O 1
ATOM 1580 N N . THR B 1 11 ? -12.289 6.254 -8.586 1 67.38 11 THR B N 1
ATOM 1581 C CA . THR B 1 11 ? -11.82 4.879 -8.461 1 67.38 11 THR B CA 1
ATOM 1582 C C . THR B 1 11 ? -11.125 4.668 -7.117 1 67.38 11 THR B C 1
ATOM 1584 O O . THR B 1 11 ? -10.984 3.531 -6.66 1 67.38 11 THR B O 1
ATOM 1587 N N . ASN B 1 12 ? -10.844 5.801 -6.562 1 75.31 12 ASN B N 1
ATOM 1588 C CA . ASN B 1 12 ? -10.125 5.668 -5.297 1 75.31 12 ASN B CA 1
ATOM 1589 C C . ASN B 1 12 ? -11.031 5.949 -4.105 1 75.31 12 ASN B C 1
ATOM 1591 O O . ASN B 1 12 ? -11.961 6.754 -4.199 1 75.31 12 ASN B O 1
ATOM 1595 N N . PHE B 1 13 ? -10.898 5.141 -3.129 1 87 13 PHE B N 1
ATOM 1596 C CA . PHE B 1 13 ? -11.648 5.375 -1.902 1 87 13 PHE B CA 1
ATOM 1597 C C . PHE B 1 13 ? -10.773 5.156 -0.676 1 87 13 PHE B C 1
ATOM 1599 O O . PHE B 1 13 ? -9.695 4.562 -0.774 1 87 13 PHE B O 1
ATOM 1606 N N . TYR B 1 14 ? -11.273 5.734 0.416 1 89.12 14 TYR B N 1
ATOM 1607 C CA . TYR B 1 14 ? -10.688 5.496 1.729 1 89.12 14 TYR B CA 1
ATOM 1608 C C . TYR B 1 14 ? -11.625 4.688 2.611 1 89.12 14 TYR B C 1
ATOM 1610 O O . TYR B 1 14 ? -12.852 4.789 2.484 1 89.12 14 TYR B O 1
ATOM 1618 N N . ILE B 1 15 ? -10.992 3.854 3.416 1 92.44 15 ILE B N 1
ATOM 1619 C CA . ILE B 1 15 ? -11.75 3.082 4.395 1 92.44 15 ILE B CA 1
ATOM 1620 C C . ILE B 1 15 ? -11.242 3.391 5.801 1 92.44 15 ILE B C 1
ATOM 1622 O O . ILE B 1 15 ? -10.039 3.529 6.016 1 92.44 15 ILE B O 1
ATOM 1626 N N . GLY B 1 16 ? -12.148 3.5 6.672 1 94 16 GLY B N 1
ATOM 1627 C CA . GLY B 1 16 ? -11.758 3.758 8.047 1 94 16 GLY B CA 1
ATOM 1628 C C . GLY B 1 16 ? -12.922 4.152 8.938 1 94 16 GLY B C 1
ATOM 1629 O O . GLY B 1 16 ? -14.062 3.777 8.672 1 94 16 GLY B O 1
ATOM 1630 N N . ASN B 1 17 ? -12.602 4.762 10.062 1 93.44 17 ASN B N 1
ATOM 1631 C CA . ASN B 1 17 ? -13.586 5.211 11.031 1 93.44 17 ASN B CA 1
ATOM 1632 C C . ASN B 1 17 ? -13.719 6.734 11.039 1 93.44 17 ASN B C 1
ATOM 1634 O O . ASN B 1 17 ? -12.719 7.445 11.117 1 93.44 17 ASN B O 1
ATOM 1638 N N . LEU B 1 18 ? -14.953 7.16 10.875 1 94.25 18 LEU B N 1
ATOM 1639 C CA . LEU B 1 18 ? -15.227 8.578 11.07 1 94.25 18 LEU B CA 1
ATOM 1640 C C . LEU B 1 18 ? -15.07 8.969 12.539 1 94.25 18 LEU B C 1
ATOM 1642 O O . LEU B 1 18 ? -15.734 8.398 13.414 1 94.25 18 LEU B O 1
ATOM 1646 N N . LEU B 1 19 ? -14.195 9.93 12.766 1 94.81 19 LEU B N 1
ATOM 1647 C CA . LEU B 1 19 ? -13.922 10.312 14.148 1 94.81 19 LEU B CA 1
ATOM 1648 C C . LEU B 1 19 ? -14.711 11.562 14.531 1 94.81 19 LEU B C 1
ATOM 1650 O O . LEU B 1 19 ? -15.305 11.617 15.609 1 94.81 19 LEU B O 1
ATOM 1654 N N . SER B 1 20 ? -14.633 12.594 13.727 1 94.56 20 SER B N 1
ATOM 1655 C CA . SER B 1 20 ? -15.328 13.852 14.016 1 94.56 20 SER B CA 1
ATOM 1656 C C . SER B 1 20 ? -15.477 14.703 12.758 1 94.56 20 SER B C 1
ATOM 1658 O O . SER B 1 20 ? -14.867 14.406 11.727 1 94.56 20 SER B O 1
ATOM 1660 N N . LYS B 1 21 ? -16.375 15.656 12.859 1 94.12 21 LYS B N 1
ATOM 1661 C CA . LYS B 1 21 ? -16.516 16.734 11.875 1 94.12 21 LYS B CA 1
ATOM 1662 C C . LYS B 1 21 ? -16.281 18.094 12.516 1 94.12 21 LYS B C 1
ATOM 1664 O O . LYS B 1 21 ? -16.875 18.422 13.539 1 94.12 21 LYS B O 1
ATOM 1669 N N . ILE B 1 22 ? -15.391 18.781 11.914 1 94.5 22 ILE B N 1
ATOM 1670 C CA . ILE B 1 22 ? -15.047 20.094 12.43 1 94.5 22 ILE B CA 1
ATOM 1671 C C . ILE B 1 22 ? -15.117 21.125 11.312 1 94.5 22 ILE B C 1
ATOM 1673 O O . ILE B 1 22 ? -14.258 21.156 10.422 1 94.5 22 ILE B O 1
ATOM 1677 N N . GLY B 1 23 ? -16.141 21.984 11.367 1 93.88 23 GLY B N 1
ATOM 1678 C CA . GLY B 1 23 ? -16.359 22.906 10.266 1 93.88 23 GLY B CA 1
ATOM 1679 C C . GLY B 1 23 ? -16.578 22.219 8.938 1 93.88 23 GLY B C 1
ATOM 1680 O O . GLY B 1 23 ? -17.469 21.375 8.805 1 93.88 23 GLY B O 1
ATOM 1681 N N . ASN B 1 24 ? -15.664 22.531 7.988 1 95.81 24 ASN B N 1
ATOM 1682 C CA . ASN B 1 24 ? -15.773 21.953 6.648 1 95.81 24 ASN B CA 1
ATOM 1683 C C . ASN B 1 24 ? -14.859 20.75 6.477 1 95.81 24 ASN B C 1
ATOM 1685 O O . ASN B 1 24 ? -14.523 20.375 5.352 1 95.81 24 ASN B O 1
ATOM 1689 N N . TRP B 1 25 ? -14.5 20.203 7.645 1 96.38 25 TRP B N 1
ATOM 1690 C CA . TRP B 1 25 ? -13.531 19.109 7.574 1 96.38 25 TRP B CA 1
ATOM 1691 C C . TRP B 1 25 ? -14.055 17.859 8.289 1 96.38 25 TRP B C 1
ATOM 1693 O O . TRP B 1 25 ? -14.695 17.969 9.336 1 96.38 25 TRP B O 1
ATOM 1703 N N . THR B 1 26 ? -13.781 16.75 7.66 1 95.62 26 THR B N 1
ATOM 1704 C CA . THR B 1 26 ? -14.047 15.453 8.258 1 95.62 26 THR B CA 1
ATOM 1705 C C . THR B 1 26 ? -12.742 14.797 8.719 1 95.62 26 THR B C 1
ATOM 1707 O O . THR B 1 26 ? -11.797 14.672 7.941 1 95.62 26 THR B O 1
ATOM 1710 N N . VAL B 1 27 ? -12.695 14.383 9.977 1 95.94 27 VAL B N 1
ATOM 1711 C CA . VAL B 1 27 ? -11.547 13.688 10.547 1 95.94 27 VAL B CA 1
ATOM 1712 C C . VAL B 1 27 ? -11.789 12.18 10.508 1 95.94 27 VAL B C 1
ATOM 1714 O O . VAL B 1 27 ? -12.812 11.695 11 1 95.94 27 VAL B O 1
ATOM 1717 N N . PHE B 1 28 ? -10.844 11.5 9.891 1 95.44 28 PHE B N 1
ATOM 1718 C CA . PHE B 1 28 ? -10.992 10.094 9.539 1 95.44 28 PHE B CA 1
ATOM 1719 C C . PHE B 1 28 ? -9.75 9.297 9.945 1 95.44 28 PHE B C 1
ATOM 1721 O O . PHE B 1 28 ? -8.625 9.75 9.727 1 95.44 28 PHE B O 1
ATOM 1728 N N . GLN B 1 29 ? -9.938 8.195 10.711 1 94.75 29 GLN B N 1
ATOM 1729 C CA . GLN B 1 29 ? -8.852 7.242 10.914 1 94.75 29 GLN B CA 1
ATOM 1730 C C . GLN B 1 29 ? -8.867 6.164 9.836 1 94.75 29 GLN B C 1
ATOM 1732 O O . GLN B 1 29 ? -9.742 5.297 9.828 1 94.75 29 GLN B O 1
ATOM 1737 N N . ALA B 1 30 ? -7.906 6.164 9.023 1 92.5 30 ALA B N 1
ATOM 1738 C CA . ALA B 1 30 ? -7.902 5.309 7.836 1 92.5 30 ALA B CA 1
ATOM 1739 C C . ALA B 1 30 ? -7.312 3.938 8.148 1 92.5 30 ALA B C 1
ATOM 1741 O O . ALA B 1 30 ? -6.562 3.785 9.117 1 92.5 30 ALA B O 1
ATOM 1742 N N . VAL B 1 31 ? -7.711 2.977 7.359 1 92.56 31 VAL B N 1
ATOM 1743 C CA . VAL B 1 31 ? -7.09 1.658 7.262 1 92.56 31 VAL B CA 1
ATOM 1744 C C . VAL B 1 31 ? -6.59 1.426 5.84 1 92.56 31 VAL B C 1
ATOM 1746 O O . VAL B 1 31 ? -7.27 1.768 4.871 1 92.56 31 VAL B O 1
ATOM 1749 N N . ASP B 1 32 ? -5.414 0.922 5.762 1 88.25 32 ASP B N 1
ATOM 1750 C CA . ASP B 1 32 ? -4.895 0.732 4.41 1 88.25 32 ASP B CA 1
ATOM 1751 C C . ASP B 1 32 ? -5.344 -0.609 3.832 1 88.25 32 ASP B C 1
ATOM 1753 O O . ASP B 1 32 ? -6.086 -1.352 4.477 1 88.25 32 ASP B O 1
ATOM 1757 N N . SER B 1 33 ? -4.941 -0.852 2.613 1 84.38 33 SER B N 1
ATOM 1758 C CA . SER B 1 33 ? -5.426 -2.012 1.872 1 84.38 33 SER B CA 1
ATOM 1759 C C . SER B 1 33 ? -4.883 -3.311 2.459 1 84.38 33 SER B C 1
ATOM 1761 O O . SER B 1 33 ? -5.41 -4.391 2.184 1 84.38 33 SER B O 1
ATOM 1763 N N . ASN B 1 34 ? -3.855 -3.213 3.279 1 84.38 34 ASN B N 1
ATOM 1764 C CA . ASN B 1 34 ? -3.297 -4.398 3.926 1 84.38 34 ASN B CA 1
ATOM 1765 C C . ASN B 1 34 ? -3.916 -4.629 5.301 1 84.38 34 ASN B C 1
ATOM 1767 O O . ASN B 1 34 ? -3.477 -5.508 6.043 1 84.38 34 ASN B O 1
ATOM 1771 N N . GLY B 1 35 ? -4.895 -3.781 5.621 1 87.31 35 GLY B N 1
ATOM 1772 C CA . GLY B 1 35 ? -5.527 -3.934 6.922 1 87.31 35 GLY B CA 1
ATOM 1773 C C . GLY B 1 35 ? -4.727 -3.324 8.055 1 87.31 35 GLY B C 1
ATOM 1774 O O . GLY B 1 35 ? -4.824 -3.768 9.203 1 87.31 35 GLY B O 1
ATOM 1775 N N . PHE B 1 36 ? -3.934 -2.465 7.738 1 89.94 36 PHE B N 1
ATOM 1776 C CA . PHE B 1 36 ? -3.154 -1.789 8.773 1 89.94 36 PHE B CA 1
ATOM 1777 C C . PHE B 1 36 ? -3.822 -0.483 9.18 1 89.94 36 PHE B C 1
ATOM 1779 O O . PHE B 1 36 ? -4.312 0.264 8.336 1 89.94 36 PHE B O 1
ATOM 1786 N N . LEU B 1 37 ? -3.732 -0.363 10.508 1 89.69 37 LEU B N 1
ATOM 1787 C CA . LEU B 1 37 ? -4.199 0.928 11 1 89.69 37 LEU B CA 1
ATOM 1788 C C . LEU B 1 37 ? -3.324 2.061 10.469 1 89.69 37 LEU B C 1
ATOM 1790 O O . LEU B 1 37 ? -2.094 1.981 10.539 1 89.69 37 LEU B O 1
ATOM 1794 N N . GLY B 1 38 ? -4.062 2.967 9.859 1 81.94 38 GLY B N 1
ATOM 1795 C CA . GLY B 1 38 ? -3.316 4.02 9.188 1 81.94 38 GLY B CA 1
ATOM 1796 C C . GLY B 1 38 ? -3.434 5.367 9.875 1 81.94 38 GLY B C 1
ATOM 1797 O O . GLY B 1 38 ? -3.5 5.438 11.102 1 81.94 38 GLY B O 1
ATOM 1798 N N . SER B 1 39 ? -3.352 6.387 9.102 1 85.62 39 SER B N 1
ATOM 1799 C CA . SER B 1 39 ? -3.189 7.793 9.461 1 85.62 39 SER B CA 1
ATOM 1800 C C . SER B 1 39 ? -4.523 8.422 9.852 1 85.62 39 SER B C 1
ATOM 1802 O O . SER B 1 39 ? -5.586 7.891 9.516 1 85.62 39 SER B O 1
ATOM 1804 N N . ILE B 1 40 ? -4.359 9.492 10.617 1 94.19 40 ILE B N 1
ATOM 1805 C CA . ILE B 1 40 ? -5.449 10.461 10.703 1 94.19 40 ILE B CA 1
ATOM 1806 C C . ILE B 1 40 ? -5.488 11.312 9.438 1 94.19 40 ILE B C 1
ATOM 1808 O O . ILE B 1 40 ? -4.496 11.961 9.086 1 94.19 40 ILE B O 1
ATOM 1812 N N . ARG B 1 41 ? -6.602 11.195 8.805 1 94.88 41 ARG B N 1
ATOM 1813 C CA . ARG B 1 41 ? -6.797 11.984 7.594 1 94.88 41 ARG B CA 1
ATOM 1814 C C . ARG B 1 41 ? -7.918 13 7.777 1 94.88 41 ARG B C 1
ATOM 1816 O O . ARG B 1 41 ? -8.938 12.703 8.398 1 94.88 41 ARG B O 1
ATOM 1823 N N . ILE B 1 42 ? -7.613 14.172 7.297 1 96.19 42 ILE B N 1
ATOM 1824 C CA . ILE B 1 42 ? -8.57 15.273 7.344 1 96.19 42 ILE B CA 1
ATOM 1825 C C . ILE B 1 42 ? -9.055 15.594 5.934 1 96.19 42 ILE B C 1
ATOM 1827 O O . ILE B 1 42 ? -8.266 16 5.074 1 96.19 42 ILE B O 1
ATOM 1831 N N . PHE B 1 43 ? -10.312 15.438 5.703 1 95.31 43 PHE B N 1
ATOM 1832 C CA . PHE B 1 43 ? -10.891 15.594 4.375 1 95.31 43 PHE B CA 1
ATOM 1833 C C . PHE B 1 43 ? -11.75 16.8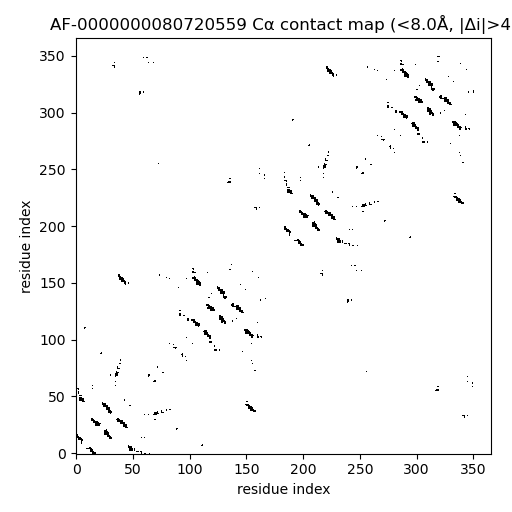44 4.301 1 95.31 43 PHE B C 1
ATOM 1835 O O . PHE B 1 43 ? -12.547 17.109 5.203 1 95.31 43 PHE B O 1
ATOM 1842 N N . LYS B 1 44 ? -11.562 17.516 3.23 1 96.31 44 LYS B N 1
ATOM 1843 C CA . LYS B 1 44 ? -12.516 18.594 2.949 1 96.31 44 LYS B CA 1
ATOM 1844 C C . LYS B 1 44 ? -13.875 18.031 2.557 1 96.31 44 LYS B C 1
ATOM 1846 O O . LYS B 1 44 ? -13.98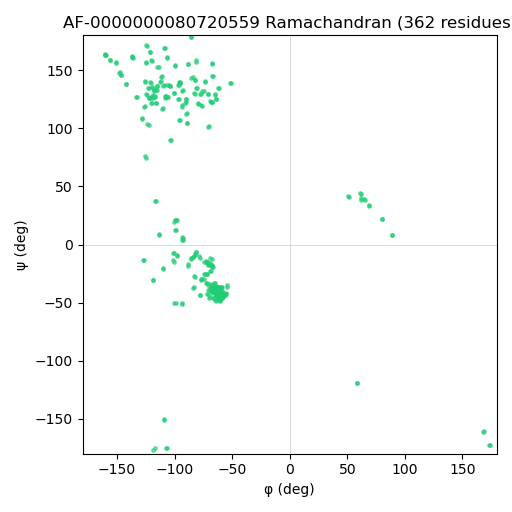4 17.234 1.622 1 96.31 44 LYS B O 1
ATOM 1851 N N . ASN B 1 45 ? -14.914 18.5 3.182 1 95.12 45 ASN B N 1
ATOM 1852 C CA . ASN B 1 45 ? -16.234 17.922 2.986 1 95.12 45 ASN B CA 1
ATOM 1853 C C . ASN B 1 45 ? -16.703 18.062 1.538 1 95.12 45 ASN B C 1
ATOM 1855 O O . ASN B 1 45 ? -17.297 17.141 0.985 1 95.12 45 ASN B O 1
ATOM 1859 N N . GLU B 1 46 ? -16.375 19.125 1.003 1 93 46 GLU B N 1
ATOM 1860 C CA . GLU B 1 46 ? -16.859 19.406 -0.345 1 93 46 GLU B CA 1
ATOM 1861 C C . GLU B 1 46 ? -16.25 18.453 -1.363 1 93 46 GLU B C 1
ATOM 1863 O O . GLU B 1 46 ? -16.766 18.297 -2.471 1 93 46 GLU B O 1
ATOM 1868 N N . ALA B 1 47 ? -15.18 17.812 -1.014 1 91.69 47 ALA B N 1
ATOM 1869 C CA . ALA B 1 47 ? -14.492 16.906 -1.936 1 91.69 47 ALA B CA 1
ATOM 1870 C C . ALA B 1 47 ? -15.062 15.5 -1.848 1 91.69 47 ALA B C 1
ATOM 1872 O O . ALA B 1 47 ? -14.805 14.664 -2.717 1 91.69 47 ALA B O 1
ATOM 1873 N N . ILE B 1 48 ? -15.75 15.164 -0.835 1 90.88 48 ILE B N 1
ATOM 1874 C CA . ILE B 1 48 ? -16.281 13.828 -0.58 1 90.88 48 ILE B CA 1
ATOM 1875 C C . ILE B 1 48 ? -17.469 13.562 -1.488 1 90.88 48 ILE B C 1
ATOM 1877 O O . ILE B 1 48 ? -18.328 14.43 -1.673 1 90.88 48 ILE B O 1
ATOM 1881 N N . ASN B 1 49 ? -17.453 12.422 -2.111 1 89.69 49 ASN B N 1
ATOM 1882 C CA . ASN B 1 49 ? -18.594 11.93 -2.871 1 89.69 49 ASN B CA 1
ATOM 1883 C C . ASN B 1 49 ? -19.547 11.109 -1.999 1 89.69 49 ASN B C 1
ATOM 1885 O O . ASN B 1 49 ? -19.328 9.914 -1.798 1 89.69 49 ASN B O 1
ATOM 1889 N N . ASN B 1 50 ? -20.641 11.617 -1.622 1 79 50 ASN B N 1
ATOM 1890 C CA . ASN B 1 50 ? -21.578 10.984 -0.697 1 79 50 ASN B CA 1
ATOM 1891 C C . ASN B 1 50 ? -22.469 9.984 -1.407 1 79 50 ASN B C 1
ATOM 1893 O O . ASN B 1 50 ? -23.203 9.234 -0.76 1 79 50 ASN B O 1
ATOM 1897 N N . LYS B 1 51 ? -22.484 9.891 -2.701 1 72.81 51 LYS B N 1
ATOM 1898 C CA . LYS B 1 51 ? -23.375 9.023 -3.465 1 72.81 51 LYS B CA 1
ATOM 1899 C C . LYS B 1 51 ? -22.656 7.75 -3.9 1 72.81 51 LYS B C 1
ATOM 1901 O O . LYS B 1 51 ? -23.141 7.02 -4.766 1 72.81 51 LYS B O 1
ATOM 1906 N N . ASN B 1 52 ? -21.656 7.484 -3.223 1 70.81 52 ASN B N 1
ATOM 1907 C CA . ASN B 1 52 ? -20.938 6.289 -3.648 1 70.81 52 ASN B CA 1
ATOM 1908 C C . ASN B 1 52 ? -21.531 5.027 -3.023 1 70.81 52 ASN B C 1
ATOM 1910 O O . ASN B 1 52 ? -22.188 5.094 -1.988 1 70.81 52 ASN B O 1
ATOM 1914 N N . ASN B 1 53 ? -21.516 3.977 -3.879 1 79.94 53 ASN B N 1
ATOM 1915 C CA . ASN B 1 53 ? -21.906 2.67 -3.365 1 79.94 53 ASN B CA 1
ATOM 1916 C C . ASN B 1 53 ? -20.688 1.774 -3.115 1 79.94 53 ASN B C 1
ATOM 1918 O O . ASN B 1 53 ? -20.266 1.042 -4.008 1 79.94 53 ASN B O 1
ATOM 1922 N N . LEU B 1 54 ? -20.188 1.877 -1.897 1 86.44 54 LEU B N 1
ATOM 1923 C CA . LEU B 1 54 ? -19 1.111 -1.521 1 86.44 54 LEU B CA 1
ATOM 1924 C C . LEU B 1 54 ? -19.328 0.114 -0.414 1 86.44 54 LEU B C 1
ATOM 1926 O O . LEU B 1 54 ? -18.516 -0.104 0.49 1 86.44 54 LEU B O 1
ATOM 1930 N N . SER B 1 55 ? -20.562 -0.427 -0.581 1 87.56 55 SER B N 1
ATOM 1931 C CA . SER B 1 55 ? -21.047 -1.316 0.468 1 87.56 55 SER B CA 1
ATOM 1932 C C . SER B 1 55 ? -20.203 -2.584 0.554 1 87.56 55 SER B C 1
ATOM 1934 O O . SER B 1 55 ? -19.938 -3.086 1.647 1 87.56 55 SER B O 1
ATOM 1936 N N . GLN B 1 56 ? -19.781 -3.119 -0.518 1 87.38 56 GLN B N 1
ATOM 1937 C CA . GLN B 1 56 ? -19 -4.352 -0.518 1 87.38 56 GLN B CA 1
ATOM 1938 C C . GLN B 1 56 ? -17.641 -4.137 0.124 1 87.38 56 GLN B C 1
ATOM 1940 O O . GLN B 1 56 ? -17.156 -4.984 0.884 1 87.38 56 GLN B O 1
ATOM 1945 N N . GLU B 1 57 ? -17.062 -2.986 -0.203 1 88.94 57 GLU B N 1
ATOM 1946 C CA . GLU B 1 57 ? -15.805 -2.629 0.434 1 88.94 57 GLU B CA 1
ATOM 1947 C C . GLU B 1 57 ? -15.969 -2.488 1.944 1 88.94 57 GLU B C 1
ATOM 1949 O O . GLU B 1 57 ? -15.141 -2.984 2.713 1 88.94 57 GLU B O 1
ATOM 1954 N N . GLU B 1 58 ? -17.031 -1.874 2.293 1 92.12 58 GLU B N 1
ATOM 1955 C CA . GLU B 1 58 ? -17.312 -1.693 3.715 1 92.12 58 GLU B CA 1
ATOM 1956 C C . GLU B 1 58 ? -17.5 -3.035 4.418 1 92.12 58 GLU B C 1
ATOM 1958 O O . GLU B 1 58 ? -16.969 -3.252 5.508 1 92.12 58 GLU B O 1
ATOM 1963 N N . ASP B 1 59 ? -18.203 -3.926 3.768 1 91.62 59 ASP B N 1
ATOM 1964 C CA . ASP B 1 59 ? -18.422 -5.246 4.348 1 91.62 59 ASP B CA 1
ATOM 1965 C C . ASP B 1 59 ? -17.109 -5.992 4.543 1 91.62 59 ASP B C 1
ATOM 1967 O O . ASP B 1 59 ? -16.875 -6.602 5.594 1 91.62 59 ASP B O 1
ATOM 1971 N N . PHE B 1 60 ? -16.297 -5.953 3.635 1 92.25 60 PHE B N 1
ATOM 1972 C CA . PHE B 1 60 ? -15 -6.621 3.689 1 92.25 60 PHE B CA 1
ATOM 1973 C C . PHE B 1 60 ? -14.164 -6.082 4.844 1 92.25 60 PHE B C 1
ATOM 1975 O O . PHE B 1 60 ? -13.656 -6.852 5.664 1 92.25 60 PHE B O 1
ATOM 1982 N N . TYR B 1 61 ? -14.102 -4.812 4.941 1 93.06 61 TYR B N 1
ATOM 1983 C CA . TYR B 1 61 ? -13.227 -4.238 5.957 1 93.06 61 TYR B CA 1
ATOM 1984 C C . TYR B 1 61 ? -13.859 -4.336 7.34 1 93.06 61 TYR B C 1
ATOM 1986 O O . TYR B 1 61 ? -13.156 -4.43 8.344 1 93.06 61 TYR B O 1
ATOM 1994 N N . ASN B 1 62 ? -15.156 -4.297 7.383 1 93.81 62 ASN B N 1
ATOM 1995 C CA . ASN B 1 62 ? -15.805 -4.574 8.656 1 93.81 62 ASN B CA 1
ATOM 1996 C C . ASN B 1 62 ? -15.547 -6.004 9.125 1 93.81 62 ASN B C 1
ATOM 1998 O O . ASN B 1 62 ? -15.375 -6.25 10.32 1 93.81 62 ASN B O 1
ATOM 2002 N N . TYR B 1 63 ? -15.5 -6.883 8.188 1 92.75 63 TYR B N 1
ATOM 2003 C CA . TYR B 1 63 ? -15.094 -8.242 8.523 1 92.75 63 TYR B CA 1
ATOM 2004 C C . TYR B 1 63 ? -13.672 -8.258 9.086 1 92.75 63 TYR B C 1
ATOM 2006 O O . TYR B 1 63 ? -13.414 -8.898 10.109 1 92.75 63 TYR B O 1
ATOM 2014 N N . LEU B 1 64 ? -12.758 -7.559 8.422 1 92.62 64 LEU B N 1
ATOM 2015 C CA . LEU B 1 64 ? -11.383 -7.512 8.914 1 92.62 64 LEU B CA 1
ATOM 2016 C C . LEU B 1 64 ? -11.336 -6.977 10.344 1 92.62 64 LEU B C 1
ATOM 2018 O O . LEU B 1 64 ? -10.594 -7.496 11.18 1 92.62 64 LEU B O 1
ATOM 2022 N N . ASP B 1 65 ? -12.086 -5.98 10.531 1 92.25 65 ASP B N 1
ATOM 2023 C CA . ASP B 1 65 ? -12.133 -5.348 11.844 1 92.25 65 ASP B CA 1
ATOM 2024 C C . ASP B 1 65 ? -12.688 -6.301 12.898 1 92.25 65 ASP B C 1
ATOM 2026 O O . ASP B 1 65 ? -12.039 -6.551 13.922 1 92.25 65 ASP B O 1
ATOM 2030 N N . THR B 1 66 ? -13.789 -6.934 12.602 1 92.69 66 THR B N 1
ATOM 2031 C CA . THR B 1 66 ? -14.484 -7.77 13.578 1 92.69 66 THR B CA 1
ATOM 2032 C C . THR B 1 66 ? -13.734 -9.078 13.797 1 92.69 66 THR B C 1
ATOM 2034 O O . THR B 1 66 ? -13.852 -9.703 14.852 1 92.69 66 THR B O 1
ATOM 2037 N N . SER B 1 67 ? -12.969 -9.492 12.812 1 91.62 67 SER B N 1
ATOM 2038 C CA . SER B 1 67 ? -12.195 -10.727 12.93 1 91.62 67 SER B CA 1
ATOM 2039 C C . SER B 1 67 ? -10.781 -10.445 13.438 1 91.62 67 SER B C 1
ATOM 2041 O O . SER B 1 67 ? -9.906 -11.312 13.352 1 91.62 67 SER B O 1
ATOM 2043 N N . ASN B 1 68 ? -10.5 -9.188 13.828 1 90.44 68 ASN B N 1
ATOM 2044 C CA . ASN B 1 68 ? -9.227 -8.773 14.414 1 90.44 68 ASN B CA 1
ATOM 2045 C C . ASN B 1 68 ? -8.078 -8.93 13.422 1 90.44 68 ASN B C 1
ATOM 2047 O O . ASN B 1 68 ? -6.988 -9.375 13.797 1 90.44 68 ASN B O 1
ATOM 2051 N N . GLN B 1 69 ? -8.391 -8.602 12.188 1 90.06 69 GLN B N 1
ATOM 2052 C CA . GLN B 1 69 ? -7.371 -8.711 11.148 1 90.06 69 GLN B CA 1
ATOM 2053 C C . GLN B 1 69 ? -6.77 -7.352 10.82 1 90.06 69 GLN B C 1
ATOM 2055 O O . GLN B 1 69 ? -5.809 -7.262 10.055 1 90.06 69 GLN B O 1
ATOM 2060 N N . ILE B 1 70 ? -7.359 -6.32 11.406 1 91.69 70 ILE B N 1
ATOM 2061 C CA . ILE B 1 70 ? -6.727 -5.008 11.359 1 91.69 70 ILE B CA 1
ATOM 2062 C C . ILE B 1 70 ? -5.625 -4.926 12.406 1 91.69 70 ILE B C 1
ATOM 2064 O O . ILE B 1 70 ? -5.875 -5.129 13.602 1 91.69 70 ILE B O 1
ATOM 2068 N N . ILE B 1 71 ? -4.43 -4.648 11.914 1 90.69 71 ILE B N 1
ATOM 2069 C CA . ILE B 1 71 ? -3.312 -4.68 12.852 1 90.69 71 ILE B CA 1
ATOM 2070 C C . ILE B 1 71 ? -2.633 -3.314 12.891 1 90.69 71 ILE B C 1
ATOM 2072 O O . ILE B 1 71 ? -2.812 -2.496 11.984 1 90.69 71 ILE B O 1
ATOM 2076 N N . ASP B 1 72 ? -1.878 -3.008 13.984 1 91.12 72 ASP B N 1
ATOM 2077 C CA . ASP B 1 72 ? -1.158 -1.757 14.195 1 91.12 72 ASP B CA 1
ATOM 2078 C C . ASP B 1 72 ? 0.316 -2.018 14.5 1 91.12 72 ASP B C 1
ATOM 2080 O O . ASP B 1 72 ? 0.775 -1.796 15.625 1 91.12 72 ASP B O 1
ATOM 2084 N N . PRO B 1 73 ? 1.053 -2.348 13.461 1 85 73 PRO B N 1
ATOM 2085 C CA . PRO B 1 73 ? 2.436 -2.768 13.695 1 85 73 PRO B CA 1
ATOM 2086 C C . PRO B 1 73 ? 3.348 -1.605 14.086 1 85 73 PRO B C 1
ATOM 2088 O O . PRO B 1 73 ? 4.426 -1.822 14.648 1 85 73 PRO B O 1
ATOM 2091 N N . PHE B 1 74 ? 2.98 -0.374 13.906 1 84.69 74 PHE B N 1
ATOM 2092 C CA . PHE B 1 74 ? 3.848 0.771 14.148 1 84.69 74 PHE B CA 1
ATOM 2093 C C . PHE B 1 74 ? 3.328 1.604 15.312 1 84.69 74 PHE B C 1
ATOM 2095 O O . PHE B 1 74 ? 3.754 2.744 15.508 1 84.69 74 PHE B O 1
ATOM 2102 N N . ASN B 1 75 ? 2.34 1.117 16.016 1 86.5 75 ASN B N 1
ATOM 2103 C CA . ASN B 1 75 ? 1.765 1.799 17.172 1 86.5 75 ASN B CA 1
ATOM 2104 C C . ASN B 1 75 ? 1.179 3.154 16.781 1 86.5 75 ASN B C 1
ATOM 2106 O O . ASN B 1 75 ? 1.429 4.156 17.453 1 86.5 75 ASN B O 1
ATOM 2110 N N . PHE B 1 76 ? 0.508 3.137 15.742 1 88.75 76 PHE B N 1
ATOM 2111 C CA . PHE B 1 76 ? -0.089 4.367 15.234 1 88.75 76 PHE B CA 1
ATOM 2112 C C . PHE B 1 76 ? -1.209 4.84 16.156 1 88.75 76 PHE B C 1
ATOM 2114 O O . PHE B 1 76 ? -1.555 6.023 16.172 1 88.75 76 PHE B O 1
ATOM 2121 N N . ASN B 1 77 ? -1.729 3.943 16.875 1 89.31 77 ASN B N 1
ATOM 2122 C CA . ASN B 1 77 ? -2.781 4.336 17.797 1 89.31 77 ASN B CA 1
ATOM 2123 C C . ASN B 1 77 ? -2.318 5.457 18.734 1 89.31 77 ASN B C 1
ATOM 2125 O O . ASN B 1 77 ? -3.057 6.41 18.969 1 89.31 77 ASN B O 1
ATOM 2129 N N . LYS B 1 78 ? -1.175 5.32 19.188 1 88.75 78 LYS B N 1
ATOM 2130 C CA . LYS B 1 78 ? -0.621 6.328 20.078 1 88.75 78 LYS B CA 1
ATOM 2131 C C . LYS B 1 78 ? -0.416 7.656 19.359 1 88.75 78 LYS B C 1
ATOM 2133 O O . LYS B 1 78 ? -0.774 8.711 19.875 1 88.75 78 LYS B O 1
ATOM 2138 N N . GLU B 1 79 ? 0.142 7.617 18.203 1 88.25 79 GLU B N 1
ATOM 2139 C CA . GLU B 1 79 ? 0.367 8.82 17.422 1 88.25 79 GLU B CA 1
ATOM 2140 C C . GLU B 1 79 ? -0.952 9.484 17.031 1 88.25 79 GLU B C 1
ATOM 2142 O O . GLU B 1 79 ? -1.063 10.711 17.031 1 88.25 79 GLU B O 1
ATOM 2147 N N . ASN B 1 80 ? -1.851 8.664 16.656 1 92.44 80 ASN B N 1
ATOM 2148 C CA . ASN B 1 80 ? -3.158 9.172 16.25 1 92.44 80 ASN B CA 1
ATOM 2149 C C . ASN B 1 80 ? -3.869 9.875 17.406 1 92.44 80 ASN B C 1
ATOM 2151 O O . ASN B 1 80 ? -4.566 10.875 17.188 1 92.44 80 ASN B O 1
ATOM 2155 N N . LEU B 1 81 ? -3.697 9.367 18.562 1 92 81 LEU B N 1
ATOM 2156 C CA . LEU B 1 81 ? -4.316 9.977 19.719 1 92 81 LEU B CA 1
ATOM 2157 C C . LEU B 1 81 ? -3.822 11.406 19.922 1 92 81 LEU B C 1
ATOM 2159 O O . LEU B 1 81 ? -4.598 12.297 20.281 1 92 81 LEU B O 1
ATOM 2163 N N . LYS B 1 82 ? -2.602 11.633 19.656 1 90.38 82 LYS B N 1
ATOM 2164 C CA . LYS B 1 82 ? -2.045 12.977 19.766 1 90.38 82 LYS B CA 1
ATOM 2165 C C . LYS B 1 82 ? -2.75 13.938 18.812 1 90.38 82 LYS B C 1
ATOM 2167 O O . LYS B 1 82 ? -3.016 15.086 19.172 1 90.38 82 LYS B O 1
ATOM 2172 N N . ILE B 1 83 ? -3.037 13.445 17.703 1 91.19 83 ILE B N 1
ATOM 2173 C CA . ILE B 1 83 ? -3.631 14.289 16.672 1 91.19 83 ILE B CA 1
ATOM 2174 C C . ILE B 1 83 ? -5.109 14.508 16.969 1 91.19 83 ILE B C 1
ATOM 2176 O O . ILE B 1 83 ? -5.617 15.625 16.844 1 91.19 83 ILE B O 1
ATOM 2180 N N . THR B 1 84 ? -5.758 13.484 17.344 1 92.56 84 THR B N 1
ATOM 2181 C CA . THR B 1 84 ? -7.203 13.562 17.547 1 92.56 84 THR B CA 1
ATOM 2182 C C . THR B 1 84 ? -7.535 14.406 18.781 1 92.56 84 THR B C 1
ATOM 2184 O O . THR B 1 84 ? -8.656 14.891 18.922 1 92.56 84 THR B O 1
ATOM 2187 N N . LYS B 1 85 ? -6.602 14.625 19.641 1 92.31 85 LYS B N 1
ATOM 2188 C CA . LYS B 1 85 ? -6.805 15.414 20.859 1 92.31 85 LYS B CA 1
ATOM 2189 C C . LYS B 1 85 ? -6.609 16.906 20.578 1 92.31 85 LYS B C 1
ATOM 2191 O O . LYS B 1 85 ? -6.949 17.75 21.406 1 92.31 85 LYS B O 1
ATOM 2196 N N . ILE B 1 86 ? -6.09 17.188 19.469 1 92.75 86 ILE B N 1
ATOM 2197 C CA . ILE B 1 86 ? -5.852 18.578 19.125 1 92.75 86 ILE B CA 1
ATOM 2198 C C . ILE B 1 86 ? -7.184 19.312 19 1 92.75 86 ILE B C 1
ATOM 2200 O O . ILE B 1 86 ? -8.094 18.844 18.297 1 92.7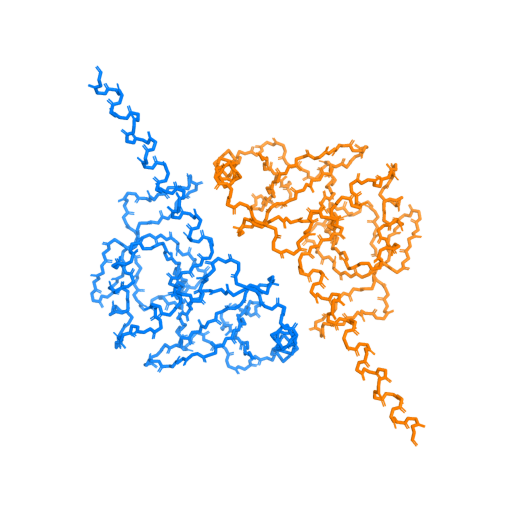5 86 ILE B O 1
ATOM 2204 N N . LYS B 1 87 ? -7.227 20.422 19.688 1 93.81 87 LYS B N 1
ATOM 2205 C CA . LYS B 1 87 ? -8.344 21.344 19.484 1 93.81 87 LYS B CA 1
ATOM 2206 C C . LYS B 1 87 ? -8.023 22.359 18.391 1 93.81 87 LYS B C 1
ATOM 2208 O O . LYS B 1 87 ? -6.996 23.047 18.453 1 93.81 87 LYS B O 1
ATOM 2213 N N . TRP B 1 88 ? -8.875 22.359 17.391 1 94.44 88 TRP B N 1
ATOM 2214 C CA . TRP B 1 88 ? -8.633 23.281 16.266 1 94.44 88 TRP B CA 1
ATOM 2215 C C . TRP B 1 88 ? -9.945 23.766 15.672 1 94.44 88 TRP B C 1
ATOM 2217 O O . TRP B 1 88 ? -10.961 23.078 15.75 1 94.44 88 TRP B O 1
ATOM 2227 N N . ALA B 1 89 ? -9.922 25.047 15.195 1 93.56 89 ALA B N 1
ATOM 2228 C CA . ALA B 1 89 ? -11.102 25.656 14.594 1 93.56 89 ALA B CA 1
ATOM 2229 C C . ALA B 1 89 ? -10.914 25.844 13.094 1 93.56 89 ALA B C 1
ATOM 2231 O O . ALA B 1 89 ? -11.883 26.047 12.359 1 93.56 89 ALA B O 1
ATOM 2232 N N . SER B 1 90 ? -9.68 25.859 12.664 1 94 90 SER B N 1
ATOM 2233 C CA . SER B 1 90 ? -9.336 26 11.25 1 94 90 SER B CA 1
ATOM 2234 C C . SER B 1 90 ? -8.227 25.031 10.859 1 94 90 SER B C 1
ATOM 2236 O O . SER B 1 90 ? -7.523 24.5 11.727 1 94 90 SER B O 1
ATOM 2238 N N . LEU B 1 91 ? -8.109 24.828 9.617 1 95.12 91 LEU B N 1
ATOM 2239 C CA . LEU B 1 91 ? -7.023 23.969 9.148 1 95.12 91 LEU B CA 1
ATOM 2240 C C . LEU B 1 91 ? -5.668 24.531 9.57 1 95.12 91 LEU B C 1
ATOM 2242 O O . LEU B 1 91 ? -4.773 23.766 9.953 1 95.12 91 LEU B O 1
ATOM 2246 N N . ALA B 1 92 ? -5.555 25.828 9.461 1 95.69 92 ALA B N 1
ATOM 2247 C CA . ALA B 1 92 ? -4.312 26.469 9.883 1 95.69 92 ALA B CA 1
ATOM 2248 C C . ALA B 1 92 ? -3.984 26.141 11.336 1 95.69 92 ALA B C 1
ATOM 2250 O O . ALA B 1 92 ? -2.842 25.797 11.656 1 95.69 92 ALA B O 1
ATOM 2251 N N . ASP B 1 93 ? -4.977 26.172 12.234 1 95.06 93 ASP B N 1
ATOM 2252 C CA . ASP B 1 93 ? -4.793 25.828 13.648 1 95.06 93 ASP B CA 1
ATOM 2253 C C . ASP B 1 93 ? -4.273 24.406 13.812 1 95.06 93 ASP B C 1
ATOM 2255 O O . ASP B 1 93 ? -3.363 24.156 14.602 1 95.06 93 ASP B O 1
ATOM 2259 N N . LEU B 1 94 ? -4.871 23.547 13.117 1 95.12 94 LEU B N 1
ATOM 2260 C CA . LEU B 1 94 ? -4.461 22.156 13.172 1 95.12 94 LEU B CA 1
ATOM 2261 C C . LEU B 1 94 ? -3.012 21.984 12.719 1 95.12 94 LEU B C 1
ATOM 2263 O O . LEU B 1 94 ? -2.219 21.328 13.391 1 95.12 94 LEU B O 1
ATOM 2267 N N . LEU B 1 95 ? -2.693 22.609 11.594 1 96.62 95 LEU B N 1
ATOM 2268 C CA . LEU B 1 95 ? -1.369 22.453 11.008 1 96.62 95 LEU B CA 1
ATOM 2269 C C . LEU B 1 95 ? -0.296 23.047 11.906 1 96.62 95 LEU B C 1
ATOM 2271 O O . LEU B 1 95 ? 0.827 22.547 11.969 1 96.62 95 LEU B O 1
ATOM 2275 N N . ILE B 1 96 ? -0.612 24.109 12.617 1 95.62 96 ILE B N 1
ATOM 2276 C CA . ILE B 1 96 ? 0.32 24.703 13.578 1 95.62 96 ILE B CA 1
ATOM 2277 C C . ILE B 1 96 ? 0.696 23.672 14.633 1 95.62 96 ILE B C 1
ATOM 2279 O O . ILE B 1 96 ? 1.872 23.516 14.977 1 95.62 96 ILE B O 1
ATOM 2283 N N . GLN B 1 97 ? -0.259 22.953 15.102 1 94.06 97 GLN B N 1
ATOM 2284 C CA . GLN B 1 97 ? -0.009 21.953 16.125 1 94.06 97 GLN B CA 1
ATOM 2285 C C . GLN B 1 97 ? 0.753 20.766 15.555 1 94.06 97 GLN B C 1
ATOM 2287 O O . GLN B 1 97 ? 1.672 20.234 16.188 1 94.06 97 GLN B O 1
ATOM 2292 N N . VAL B 1 98 ? 0.378 20.328 14.383 1 93.69 98 VAL B N 1
ATOM 2293 C CA . VAL B 1 98 ? 1.043 19.219 13.719 1 93.69 98 VAL B CA 1
ATOM 2294 C C . VAL B 1 98 ? 2.506 19.562 13.461 1 93.69 98 VAL B C 1
ATOM 2296 O O . VAL B 1 98 ? 3.387 18.719 13.578 1 93.69 98 VAL B O 1
ATOM 2299 N N . GLN B 1 99 ? 2.721 20.797 13.031 1 94.38 99 GLN B N 1
ATOM 2300 C CA . GLN B 1 99 ? 4.078 21.266 12.789 1 94.38 99 GLN B CA 1
ATOM 2301 C C . GLN B 1 99 ? 4.961 21.078 14.016 1 94.38 99 GLN B C 1
ATOM 2303 O O . GLN B 1 99 ? 6.152 20.766 13.883 1 94.38 99 GLN B O 1
ATOM 2308 N N . SER B 1 100 ? 4.41 21.234 15.18 1 91.5 100 SER B N 1
ATOM 2309 C CA . SER B 1 100 ? 5.176 21.141 16.422 1 91.5 100 SER B CA 1
ATOM 2310 C C . SER B 1 100 ? 5.672 19.719 16.656 1 91.5 100 SER B C 1
ATOM 2312 O O . SER B 1 100 ? 6.609 19.5 17.422 1 91.5 100 SER B O 1
ATOM 2314 N N . PHE B 1 101 ? 5.035 18.75 15.977 1 87.75 101 PHE B N 1
ATOM 2315 C CA . PHE B 1 101 ? 5.469 17.359 16.094 1 87.75 101 PHE B CA 1
ATOM 2316 C C . PHE B 1 101 ? 6.664 17.094 15.195 1 87.75 101 PHE B C 1
ATOM 2318 O O . PHE B 1 101 ? 7.27 16.016 15.273 1 87.75 101 PHE B O 1
ATOM 2325 N N . ASN B 1 102 ? 7.047 18.078 14.359 1 84.81 102 ASN B N 1
ATOM 2326 C CA . ASN B 1 102 ? 8.141 17.938 13.398 1 84.81 102 ASN B CA 1
ATOM 2327 C C . ASN B 1 102 ? 7.992 16.688 12.555 1 84.81 102 ASN B C 1
ATOM 2329 O O . ASN B 1 102 ? 8.969 15.977 12.305 1 84.81 102 ASN B O 1
ATOM 2333 N N . SER B 1 103 ? 6.762 16.484 12.18 1 88.44 103 SER B N 1
ATOM 2334 C CA . SER B 1 103 ? 6.457 15.281 11.43 1 88.44 103 SER B CA 1
ATOM 2335 C C . SER B 1 103 ? 6.359 15.57 9.93 1 88.44 103 SER B C 1
ATOM 2337 O O . SER B 1 103 ? 6.172 16.719 9.531 1 88.44 103 SER B O 1
ATOM 2339 N N . ILE B 1 104 ? 6.633 14.539 9.172 1 96.12 104 ILE B N 1
ATOM 2340 C CA . ILE B 1 104 ? 6.348 14.586 7.742 1 96.12 104 ILE B CA 1
ATOM 2341 C C . ILE B 1 104 ? 4.852 14.383 7.512 1 96.12 104 ILE B C 1
ATOM 2343 O O . ILE B 1 104 ? 4.242 13.484 8.102 1 96.12 104 ILE B O 1
ATOM 2347 N N . ILE B 1 105 ? 4.25 15.258 6.734 1 97.06 105 ILE B N 1
ATOM 2348 C CA . ILE B 1 105 ? 2.832 15.117 6.422 1 97.06 105 ILE B CA 1
ATOM 2349 C C . ILE B 1 105 ? 2.648 15.016 4.91 1 9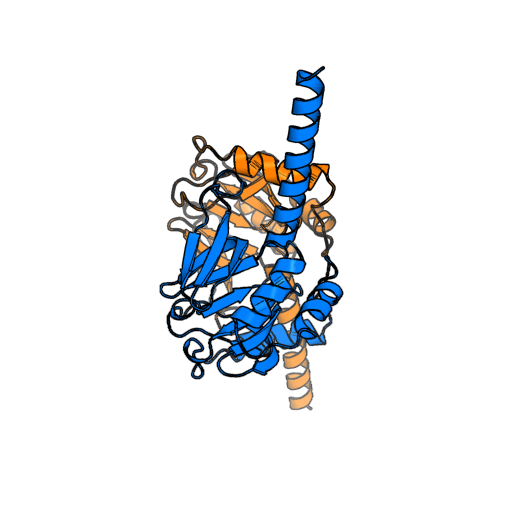7.06 105 ILE B C 1
ATOM 2351 O O . ILE B 1 105 ? 3.588 15.242 4.145 1 97.06 105 ILE B O 1
ATOM 2355 N N . SER B 1 106 ? 1.47 14.602 4.477 1 96.69 106 SER B N 1
ATOM 2356 C CA . SER B 1 106 ? 1.086 14.594 3.068 1 96.69 106 SER B CA 1
ATOM 2357 C C . SER B 1 106 ? -0.182 15.414 2.84 1 96.69 106 SER B C 1
ATOM 2359 O O . SER B 1 106 ? -1.134 15.32 3.619 1 96.69 106 SER B O 1
ATOM 2361 N N . ILE B 1 107 ? -0.184 16.25 1.806 1 97.12 107 ILE B N 1
ATOM 2362 C CA . ILE B 1 107 ? -1.31 17.109 1.444 1 97.12 107 ILE B CA 1
ATOM 2363 C C . ILE B 1 107 ? -1.751 16.797 0.015 1 97.12 107 ILE B C 1
ATOM 2365 O O . ILE B 1 107 ? -0.928 16.781 -0.904 1 97.12 107 ILE B O 1
ATOM 2369 N N . GLU B 1 108 ? -2.99 16.516 -0.118 1 94.5 108 GLU B N 1
ATOM 2370 C CA . GLU B 1 108 ? -3.58 16.375 -1.445 1 94.5 108 GLU B CA 1
ATOM 2371 C C . GLU B 1 108 ? -4.348 17.625 -1.847 1 94.5 108 GLU B C 1
ATOM 2373 O O . GLU B 1 108 ? -5.129 18.172 -1.058 1 94.5 108 GLU B O 1
ATOM 2378 N N . SER B 1 109 ? -4.055 18.078 -2.998 1 93.94 109 SER B N 1
ATOM 2379 C CA . SER B 1 109 ? -4.699 19.281 -3.514 1 93.94 109 SER B CA 1
ATOM 2380 C C . SER B 1 109 ? -5.672 18.938 -4.637 1 93.94 109 SER B C 1
ATOM 2382 O O . SER B 1 109 ? -5.715 17.812 -5.113 1 93.94 109 SER B O 1
ATOM 2384 N N . ILE B 1 110 ? -6.457 19.938 -4.988 1 90.06 110 ILE B N 1
ATOM 2385 C CA . ILE B 1 110 ? -7.34 19.828 -6.141 1 90.06 110 ILE B CA 1
ATOM 2386 C C . ILE B 1 110 ? -6.543 19.359 -7.359 1 90.06 110 ILE B C 1
ATOM 2388 O O . ILE B 1 110 ? -5.426 19.828 -7.59 1 90.06 110 ILE B O 1
ATOM 2392 N N . GLY B 1 111 ? -7.082 18.438 -8.211 1 85.25 111 GLY B N 1
ATOM 2393 C CA . GLY B 1 111 ? -6.383 17.906 -9.367 1 85.25 111 GLY B CA 1
ATOM 2394 C C . GLY B 1 111 ? -5.555 16.672 -9.055 1 85.25 111 GLY B C 1
ATOM 2395 O O . GLY B 1 111 ? -4.641 16.328 -9.805 1 85.25 111 GLY B O 1
ATOM 2396 N N . ASN B 1 112 ? -5.719 16.156 -7.852 1 83.25 112 ASN B N 1
ATOM 2397 C CA . ASN B 1 112 ? -5.133 14.883 -7.43 1 83.25 112 ASN B CA 1
ATOM 2398 C C . ASN B 1 112 ? -3.613 14.984 -7.312 1 83.25 112 ASN B C 1
ATOM 2400 O O . ASN B 1 112 ? -2.896 14.055 -7.691 1 83.25 112 ASN B O 1
ATOM 2404 N N . LYS B 1 113 ? -3.164 16.141 -6.926 1 90.44 113 LYS B N 1
ATOM 2405 C CA . LYS B 1 113 ? -1.743 16.297 -6.633 1 90.44 113 LYS B CA 1
ATOM 2406 C C . LYS B 1 113 ? -1.463 16.062 -5.148 1 90.44 113 LYS B C 1
ATOM 2408 O O . LYS B 1 113 ? -2.201 16.562 -4.289 1 90.44 113 LYS B O 1
ATOM 2413 N N . THR B 1 114 ? -0.46 15.281 -4.969 1 93.81 114 THR B N 1
ATOM 2414 C CA . THR B 1 114 ? -0.093 15 -3.584 1 93.81 114 THR B CA 1
ATOM 2415 C C . THR B 1 114 ? 1.3 15.539 -3.273 1 93.81 114 THR B C 1
ATOM 2417 O O . THR B 1 114 ? 2.24 15.32 -4.043 1 93.81 114 THR B O 1
ATOM 2420 N N . TYR B 1 115 ? 1.404 16.234 -2.137 1 96.81 115 TYR B N 1
ATOM 2421 C CA . TYR B 1 115 ? 2.666 16.781 -1.646 1 96.81 115 TYR B CA 1
ATOM 2422 C C . TYR B 1 115 ? 3.02 16.203 -0.283 1 96.81 115 TYR B C 1
ATOM 2424 O O . TYR B 1 115 ? 2.18 16.172 0.62 1 96.81 115 TYR B O 1
ATOM 2432 N N . THR B 1 116 ? 4.203 15.719 -0.241 1 97.44 116 THR B N 1
ATOM 2433 C CA . THR B 1 116 ? 4.699 15.18 1.021 1 97.44 116 THR B CA 1
ATOM 2434 C C . THR B 1 116 ? 5.914 15.977 1.501 1 97.44 116 THR B C 1
ATOM 2436 O O . THR B 1 116 ? 6.812 16.281 0.714 1 97.44 116 THR B O 1
ATOM 2439 N N . GLY B 1 117 ? 5.895 16.344 2.754 1 97.75 117 GLY B N 1
ATOM 2440 C CA . GLY B 1 117 ? 7.027 17.094 3.275 1 97.75 117 GLY B CA 1
ATOM 2441 C C . GLY B 1 117 ? 6.812 17.594 4.691 1 97.75 117 GLY B C 1
ATOM 2442 O O . GLY B 1 117 ? 5.883 17.156 5.375 1 97.75 117 GLY B O 1
ATOM 2443 N N . ARG B 1 118 ? 7.758 18.406 5.113 1 97.19 118 ARG B N 1
ATOM 2444 C CA . ARG B 1 118 ? 7.719 19.031 6.434 1 97.19 118 ARG B CA 1
ATOM 2445 C C . ARG B 1 118 ? 7.152 20.453 6.348 1 97.19 118 ARG B C 1
ATOM 2447 O O . ARG B 1 118 ? 7.484 21.203 5.43 1 97.19 118 ARG B O 1
ATOM 2454 N N . ILE B 1 119 ? 6.301 20.734 7.324 1 97.56 119 ILE B N 1
ATOM 2455 C CA . ILE B 1 119 ? 5.754 22.078 7.344 1 97.56 119 ILE B CA 1
ATOM 2456 C C . ILE B 1 119 ? 6.863 23.078 7.676 1 97.56 119 ILE B C 1
ATOM 2458 O O . ILE B 1 119 ? 7.551 22.953 8.688 1 97.56 119 ILE B O 1
ATOM 2462 N N . ASN B 1 120 ? 7.051 24 6.801 1 97.31 120 ASN B N 1
ATOM 2463 C CA . ASN B 1 120 ? 8.055 25.047 6.98 1 97.31 120 ASN B CA 1
ATOM 2464 C C . ASN B 1 120 ? 7.457 26.297 7.629 1 97.31 120 ASN B C 1
ATOM 2466 O O . ASN B 1 120 ? 7.988 26.797 8.617 1 97.31 120 ASN B O 1
ATOM 2470 N N . MET B 1 121 ? 6.344 26.719 7.023 1 96.69 121 MET B N 1
ATOM 2471 C CA . MET B 1 121 ? 5.688 27.953 7.461 1 96.69 121 MET B CA 1
ATOM 2472 C C . MET B 1 121 ? 4.18 27.859 7.262 1 96.69 121 MET B C 1
ATOM 2474 O O . MET B 1 121 ? 3.709 27.172 6.355 1 96.69 121 MET B O 1
ATOM 2478 N N . ILE B 1 122 ? 3.498 28.516 8.141 1 97.31 122 ILE B N 1
ATOM 2479 C CA . ILE B 1 122 ? 2.045 28.609 8.055 1 97.31 122 ILE B CA 1
ATOM 2480 C C . ILE B 1 122 ? 1.623 30.078 8.039 1 97.31 122 ILE B C 1
ATOM 2482 O O . ILE B 1 122 ? 2.09 30.875 8.867 1 97.31 122 ILE B O 1
ATOM 2486 N N . THR B 1 123 ? 0.811 30.438 7.078 1 96.88 123 THR B N 1
ATOM 2487 C CA . THR B 1 123 ? 0.211 31.766 7.023 1 96.88 123 THR B CA 1
ATOM 2488 C C . THR B 1 123 ? -1.309 31.672 7.125 1 96.88 123 THR B C 1
ATOM 2490 O O . THR B 1 123 ? -1.862 30.594 7.32 1 96.88 123 THR B O 1
ATOM 2493 N N . SER B 1 124 ? -1.985 32.812 6.98 1 94.25 124 SER B N 1
ATOM 2494 C CA . SER B 1 124 ? -3.439 32.844 7.09 1 94.25 124 SER B CA 1
ATOM 2495 C C . SER B 1 124 ? -4.098 32.25 5.855 1 94.25 124 SER B C 1
ATOM 2497 O O . SER B 1 124 ? -5.258 31.828 5.906 1 94.25 124 SER B O 1
ATOM 2499 N N . THR B 1 125 ? -3.309 32.094 4.777 1 96.44 125 THR B N 1
ATOM 2500 C CA . THR B 1 125 ? -3.975 31.672 3.549 1 96.44 125 THR B CA 1
ATOM 2501 C C . THR B 1 125 ? -3.303 30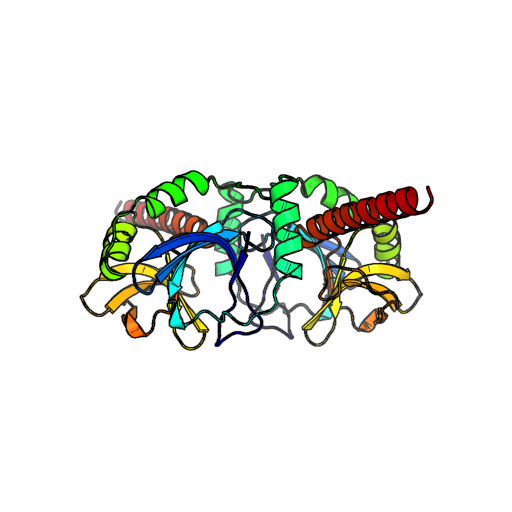.438 2.963 1 96.44 125 THR B C 1
ATOM 2503 O O . THR B 1 125 ? -3.846 29.797 2.057 1 96.44 125 THR B O 1
ATOM 2506 N N . SER B 1 126 ? -2.084 30.172 3.514 1 98.25 126 SER B N 1
ATOM 2507 C CA . SER B 1 126 ? -1.325 29.109 2.854 1 98.25 126 SER B CA 1
ATOM 2508 C C . SER B 1 126 ? -0.406 28.391 3.836 1 98.25 126 SER B C 1
ATOM 2510 O O . SER B 1 126 ? -0.098 28.922 4.906 1 98.25 126 SER B O 1
ATOM 2512 N N . VAL B 1 127 ? -0.084 27.203 3.484 1 98.25 127 VAL B N 1
ATOM 2513 C CA . VAL B 1 127 ? 0.964 26.453 4.16 1 98.25 127 VAL B CA 1
ATOM 2514 C C . VAL B 1 127 ? 2.156 26.266 3.223 1 98.25 127 VAL B C 1
ATOM 2516 O O . VAL B 1 127 ? 1.982 26.094 2.014 1 98.25 127 VAL B O 1
ATOM 2519 N N . TYR B 1 128 ? 3.375 26.375 3.764 1 98.31 128 TYR B N 1
ATOM 2520 C CA . TYR B 1 128 ? 4.617 26.141 3.033 1 98.31 128 TYR B CA 1
ATOM 2521 C C . TYR B 1 128 ? 5.266 24.844 3.461 1 98.31 128 TYR B C 1
ATOM 2523 O O . TYR B 1 128 ? 5.465 24.594 4.656 1 98.31 128 TYR B O 1
ATOM 2531 N N . LEU B 1 129 ? 5.574 23.969 2.467 1 98 129 LEU B N 1
ATOM 2532 C CA . LEU B 1 129 ? 6.105 22.641 2.734 1 98 129 LEU B CA 1
ATOM 2533 C C . LEU B 1 129 ? 7.512 22.484 2.164 1 98 129 LEU B C 1
ATOM 2535 O O . LEU B 1 129 ? 7.754 22.828 1.004 1 98 129 LEU B O 1
ATOM 2539 N N . ASP B 1 130 ? 8.477 22.062 3.025 1 97.69 130 ASP B N 1
ATOM 2540 C CA . ASP B 1 130 ? 9.688 21.453 2.469 1 97.69 130 ASP B CA 1
ATOM 2541 C C . ASP B 1 130 ? 9.391 20.078 1.876 1 97.69 130 ASP B C 1
ATOM 2543 O O . ASP B 1 130 ? 9.297 19.094 2.605 1 97.69 130 ASP B O 1
ATOM 2547 N N . GLU B 1 131 ? 9.289 20.031 0.614 1 97.5 131 GLU B N 1
ATOM 2548 C CA . GLU B 1 131 ? 8.75 18.859 -0.072 1 97.5 131 GLU B CA 1
ATOM 2549 C C . GLU B 1 131 ? 9.812 17.781 -0.258 1 97.5 131 GLU B C 1
ATOM 2551 O O . GLU B 1 131 ? 10.977 18.094 -0.533 1 97.5 131 GLU B O 1
ATOM 2556 N N . GLN B 1 132 ? 9.344 16.578 -0.092 1 95.88 132 GLN B N 1
ATOM 2557 C CA . GLN B 1 132 ? 10.203 15.445 -0.44 1 95.88 132 GLN B CA 1
ATOM 2558 C C . GLN B 1 132 ? 10.562 15.469 -1.923 1 95.88 132 GLN B C 1
ATOM 2560 O O . GLN B 1 132 ? 9.695 15.664 -2.775 1 95.88 132 GLN B O 1
ATOM 2565 N N . ASN B 1 133 ? 11.766 15.266 -2.23 1 92.69 133 ASN B N 1
ATOM 2566 C CA . ASN B 1 133 ? 12.172 15.195 -3.629 1 92.69 133 ASN B CA 1
ATOM 2567 C C . ASN B 1 133 ? 12.5 13.766 -4.039 1 92.69 133 ASN B C 1
ATOM 2569 O O . ASN B 1 133 ? 12.32 12.828 -3.258 1 92.69 133 ASN B O 1
ATOM 2573 N N . GLU B 1 134 ? 12.977 13.562 -5.246 1 85.38 134 GLU B N 1
ATOM 2574 C CA . GLU B 1 134 ? 13.219 12.242 -5.816 1 85.38 134 GLU B CA 1
ATOM 2575 C C . GLU B 1 134 ? 14.422 11.57 -5.164 1 85.38 134 GLU B C 1
ATOM 2577 O O . GLU B 1 134 ? 14.594 10.352 -5.27 1 85.38 134 GLU B O 1
ATOM 2582 N N . GLU B 1 135 ? 15.219 12.32 -4.477 1 86.94 135 GLU B N 1
ATOM 2583 C CA . GLU B 1 135 ? 16.422 11.789 -3.846 1 86.94 135 GLU B CA 1
ATOM 2584 C C . GLU B 1 135 ? 16.188 11.492 -2.369 1 86.94 135 GLU B C 1
ATOM 2586 O O . GLU B 1 135 ? 17.141 11.258 -1.617 1 86.94 135 GLU B O 1
ATOM 2591 N N . TYR B 1 136 ? 14.953 11.508 -1.979 1 90.5 136 TYR B N 1
ATOM 2592 C CA . TYR B 1 136 ? 14.586 11.242 -0.593 1 90.5 136 TYR B CA 1
ATOM 2593 C C . TYR B 1 136 ? 15.195 12.281 0.343 1 90.5 136 TYR B C 1
ATOM 2595 O O . TYR B 1 136 ? 15.734 11.93 1.395 1 90.5 136 TYR B O 1
ATOM 2603 N N . ASN B 1 137 ? 15.156 13.484 -0.159 1 93.12 137 ASN B N 1
ATOM 2604 C CA . ASN B 1 137 ? 15.508 14.656 0.635 1 93.12 137 ASN B CA 1
ATOM 2605 C C . ASN B 1 137 ? 14.383 15.688 0.639 1 93.12 137 ASN B C 1
ATOM 2607 O O . ASN B 1 137 ? 13.375 15.516 -0.041 1 93.12 137 ASN B O 1
ATOM 2611 N N . LEU B 1 138 ? 14.617 16.688 1.516 1 95.31 138 LEU B N 1
ATOM 2612 C CA . LEU B 1 138 ? 13.688 17.812 1.507 1 95.31 138 LEU B CA 1
ATOM 2613 C C . LEU B 1 138 ? 14.219 18.953 0.648 1 95.31 138 LEU B C 1
ATOM 2615 O O . LEU B 1 138 ? 15.422 19.234 0.655 1 95.31 138 LEU B O 1
ATOM 2619 N N . THR B 1 139 ? 13.289 19.531 -0.063 1 94.5 139 THR B N 1
ATOM 2620 C CA . THR B 1 139 ? 13.68 20.656 -0.894 1 94.5 139 THR B CA 1
ATOM 2621 C C . THR B 1 139 ? 14.086 21.844 -0.029 1 94.5 139 THR B C 1
ATOM 2623 O O . THR B 1 139 ? 13.586 22.016 1.086 1 94.5 139 THR B O 1
ATOM 2626 N N . GLU B 1 140 ? 14.914 22.688 -0.65 1 91.81 140 GLU B N 1
ATOM 2627 C CA . GLU B 1 140 ? 15.383 23.875 0.063 1 91.81 140 GLU B CA 1
ATOM 2628 C C . GLU B 1 140 ? 14.375 25 -0.02 1 91.81 140 GLU B C 1
ATOM 2630 O O . GLU B 1 140 ? 14.25 25.812 0.909 1 91.81 140 GLU B O 1
ATOM 2635 N N . ILE B 1 141 ? 13.758 25.062 -1.188 1 95.5 141 ILE B N 1
ATOM 2636 C CA . ILE B 1 141 ? 12.742 26.094 -1.383 1 95.5 141 ILE B CA 1
ATOM 2637 C C . ILE B 1 141 ? 11.359 25.531 -1.062 1 95.5 141 ILE B C 1
ATOM 2639 O O . ILE B 1 141 ? 10.891 24.609 -1.731 1 95.5 141 ILE B O 1
ATOM 2643 N N . PRO B 1 142 ? 10.75 26.109 -0.101 1 97.06 142 PRO B N 1
ATOM 2644 C CA . PRO B 1 142 ? 9.445 25.578 0.291 1 97.06 142 PRO B CA 1
ATOM 2645 C C . PRO B 1 142 ? 8.383 25.766 -0.789 1 97.06 142 PRO B C 1
ATOM 2647 O O . PRO B 1 142 ? 8.375 26.781 -1.488 1 97.06 142 PRO B O 1
ATOM 2650 N N . LEU B 1 143 ? 7.5 24.812 -0.888 1 97.88 143 LEU B N 1
ATOM 2651 C CA . LEU B 1 143 ? 6.355 24.844 -1.793 1 97.88 143 LEU B CA 1
ATOM 2652 C C . LEU B 1 143 ? 5.141 25.469 -1.112 1 97.88 143 LEU B C 1
ATOM 2654 O O . LEU B 1 143 ? 4.738 25.031 -0.033 1 97.88 143 LEU B O 1
ATOM 2658 N N . LYS B 1 144 ? 4.629 26.469 -1.749 1 98.06 144 LYS B N 1
ATOM 2659 C CA . LYS B 1 144 ? 3.424 27.109 -1.231 1 98.06 144 LYS B CA 1
ATOM 2660 C C . LYS B 1 144 ? 2.172 26.344 -1.654 1 98.06 144 LYS B C 1
ATOM 2662 O O . LYS B 1 144 ? 1.983 26.047 -2.838 1 98.06 144 LYS B O 1
ATOM 2667 N N . ILE B 1 145 ? 1.292 26.031 -0.725 1 98 145 ILE B N 1
ATOM 2668 C CA . ILE B 1 145 ? -0.001 25.422 -1.001 1 98 145 ILE B CA 1
ATOM 2669 C C . ILE B 1 145 ? -1.113 26.25 -0.365 1 98 145 ILE B C 1
ATOM 2671 O O . ILE B 1 145 ? -1.19 26.359 0.861 1 98 145 ILE B O 1
ATOM 2675 N N . ASP B 1 146 ? -1.981 26.75 -1.187 1 98 146 ASP B N 1
ATOM 2676 C CA . ASP B 1 146 ? -3.113 27.516 -0.684 1 98 146 ASP B CA 1
ATOM 2677 C C . ASP B 1 146 ? -4.148 26.609 -0.025 1 98 146 ASP B C 1
ATOM 2679 O O . ASP B 1 146 ? -4.496 25.562 -0.567 1 98 146 ASP B O 1
ATOM 2683 N N . TYR B 1 147 ? -4.715 27.109 1.115 1 97.12 147 TYR B N 1
ATOM 2684 C CA . TYR B 1 147 ? -5.676 26.297 1.859 1 97.12 147 TYR B CA 1
ATOM 2685 C C . TYR B 1 147 ? -6.879 25.938 0.993 1 97.12 147 TYR B C 1
ATOM 2687 O O . TYR B 1 147 ? -7.434 24.844 1.112 1 97.12 147 TYR B O 1
ATOM 2695 N N . ASN B 1 148 ? -7.277 26.844 0.19 1 95.69 148 ASN B N 1
ATOM 2696 C CA . ASN B 1 148 ? -8.477 26.625 -0.609 1 95.69 148 ASN B CA 1
ATOM 2697 C C . ASN B 1 148 ? -8.266 25.531 -1.651 1 95.69 148 ASN B C 1
ATOM 2699 O O . ASN B 1 148 ? -9.234 25.031 -2.24 1 95.69 148 ASN B O 1
ATOM 2703 N N . LYS B 1 149 ? -7 25.109 -1.88 1 96.62 149 LYS B N 1
ATOM 2704 C CA . LYS B 1 149 ? -6.703 24.062 -2.854 1 96.62 149 LYS B CA 1
ATOM 2705 C C . LYS B 1 149 ? -6.551 22.703 -2.174 1 96.62 149 LYS B C 1
ATOM 2707 O O . LYS B 1 149 ? -6.492 21.672 -2.844 1 96.62 149 LYS B O 1
ATOM 2712 N N . ILE B 1 150 ? -6.512 22.672 -0.827 1 96.88 150 ILE B N 1
ATOM 2713 C CA . ILE B 1 150 ? -6.277 21.438 -0.083 1 96.88 150 ILE B CA 1
ATOM 2714 C C . ILE B 1 150 ? -7.578 20.656 0.023 1 96.88 150 ILE B C 1
ATOM 2716 O O . ILE B 1 150 ? -8.617 21.203 0.386 1 96.88 150 ILE B O 1
ATOM 2720 N N . VAL B 1 151 ? -7.465 19.328 -0.24 1 95 151 VAL B N 1
ATOM 2721 C CA . VAL B 1 151 ? -8.656 18.484 -0.154 1 95 151 VAL B CA 1
ATOM 2722 C C . VAL B 1 151 ? -8.461 17.422 0.921 1 95 151 VAL B C 1
ATOM 2724 O O . VAL B 1 151 ? -9.438 16.969 1.53 1 95 151 VAL B O 1
ATOM 2727 N N . VAL B 1 152 ? -7.234 17.016 1.106 1 95.19 152 VAL B N 1
ATOM 2728 C CA . VAL B 1 152 ? -6.941 16.016 2.127 1 95.19 152 VAL B CA 1
ATOM 2729 C C . VAL B 1 152 ? -5.621 16.344 2.814 1 95.19 152 VAL B C 1
ATOM 2731 O O . VAL B 1 152 ? -4.668 16.781 2.164 1 95.19 152 VAL B O 1
ATOM 2734 N N . VAL B 1 153 ? -5.555 16.203 4.102 1 96.31 153 VAL B N 1
ATOM 2735 C CA . VAL B 1 153 ? -4.309 16.234 4.863 1 96.31 153 VAL B CA 1
ATOM 2736 C C . VAL B 1 153 ? -4.121 14.914 5.605 1 96.31 153 VAL B C 1
ATOM 2738 O O . VAL B 1 153 ? -5.012 14.469 6.332 1 96.31 153 VAL B O 1
ATOM 2741 N N . SER B 1 154 ? -3.039 14.266 5.34 1 95.19 154 SER B N 1
ATOM 2742 C CA . SER B 1 154 ? -2.588 13.148 6.168 1 95.19 154 SER B CA 1
ATOM 2743 C C . SER B 1 154 ? -1.562 13.609 7.199 1 95.19 154 SER B C 1
ATOM 2745 O O . SER B 1 154 ? -0.412 13.891 6.855 1 95.19 154 SER B O 1
ATOM 2747 N N . ALA B 1 155 ? -1.966 13.656 8.398 1 92.88 155 ALA B N 1
ATOM 2748 C CA . ALA B 1 155 ? -1.123 14.203 9.461 1 92.88 155 ALA B CA 1
ATOM 2749 C C . ALA B 1 155 ? 0.033 13.258 9.781 1 92.88 155 ALA B C 1
ATOM 2751 O O . ALA B 1 155 ? 1.076 13.688 10.281 1 92.88 155 ALA B O 1
ATOM 2752 N N . ASN B 1 156 ? -0.209 12.047 9.5 1 89.31 156 ASN B N 1
ATOM 2753 C CA . ASN B 1 156 ? 0.808 11.016 9.664 1 89.31 156 ASN B CA 1
ATOM 2754 C C . ASN B 1 156 ? 0.539 9.812 8.766 1 89.31 156 ASN B C 1
ATOM 2756 O O . ASN B 1 156 ? -0.555 9.68 8.219 1 89.31 156 ASN B O 1
ATOM 2760 N N . SER B 1 157 ? 1.524 9.039 8.484 1 90.31 157 SER B N 1
ATOM 2761 C CA . SER B 1 157 ? 1.445 7.762 7.781 1 90.31 157 SER B CA 1
ATOM 2762 C C . SER B 1 157 ? 2.678 6.906 8.047 1 90.31 157 SER B C 1
ATOM 2764 O O . SER B 1 157 ? 3.688 7.402 8.555 1 90.31 157 SER B O 1
ATOM 2766 N N . ILE B 1 158 ? 2.521 5.68 7.754 1 89.06 158 ILE B N 1
ATOM 2767 C CA . ILE B 1 158 ? 3.66 4.781 7.914 1 89.06 158 ILE B CA 1
ATOM 2768 C C . ILE B 1 158 ? 4.801 5.223 6.996 1 89.06 158 ILE B C 1
ATOM 2770 O O . ILE B 1 158 ? 5.949 5.336 7.434 1 89.06 158 ILE B O 1
ATOM 2774 N N . GLU B 1 159 ? 4.461 5.562 5.762 1 90.62 159 GLU B N 1
ATOM 2775 C CA . GLU B 1 159 ? 5.465 6.016 4.801 1 90.62 159 GLU B CA 1
ATOM 2776 C C . GLU B 1 159 ? 6.168 7.277 5.289 1 90.62 159 GLU B C 1
ATOM 2778 O O . GLU B 1 159 ? 7.391 7.395 5.18 1 90.62 159 GLU B O 1
ATOM 2783 N N . ASN B 1 160 ? 5.426 8.164 5.828 1 92.62 160 ASN B N 1
ATOM 2784 C CA . ASN B 1 160 ? 5.984 9.422 6.324 1 92.62 160 ASN B CA 1
ATOM 2785 C C . ASN B 1 160 ? 6.898 9.188 7.523 1 92.62 160 ASN B C 1
ATOM 2787 O O . ASN B 1 160 ? 7.93 9.852 7.66 1 92.62 160 ASN B O 1
ATOM 2791 N N . LYS B 1 161 ? 6.508 8.312 8.352 1 90.75 161 LYS B N 1
ATOM 2792 C CA . LYS B 1 161 ? 7.332 7.973 9.508 1 90.75 161 LYS B CA 1
ATOM 2793 C C . LYS B 1 161 ? 8.672 7.387 9.07 1 90.75 161 LYS B C 1
ATOM 2795 O O . LYS B 1 161 ? 9.719 7.762 9.602 1 90.75 161 LYS B O 1
ATOM 2800 N N . LEU B 1 162 ? 8.625 6.48 8.148 1 91.81 162 LEU B N 1
ATOM 2801 C CA . LEU B 1 162 ? 9.844 5.867 7.637 1 91.81 162 LEU B CA 1
ATOM 2802 C C . LEU B 1 162 ? 10.742 6.91 6.977 1 91.81 162 LEU B C 1
ATOM 2804 O O . LEU B 1 162 ? 11.961 6.898 7.172 1 91.81 162 LEU B O 1
ATOM 2808 N N . PHE B 1 163 ? 10.141 7.742 6.266 1 94.06 163 PHE B N 1
ATOM 2809 C CA . PHE B 1 163 ? 10.883 8.812 5.617 1 94.06 163 PHE B CA 1
ATOM 2810 C C . PHE B 1 163 ? 11.508 9.742 6.656 1 94.06 163 PHE B C 1
ATOM 2812 O O . PHE B 1 163 ? 12.664 10.141 6.523 1 94.06 163 PHE B O 1
ATOM 2819 N N . ASN B 1 164 ? 10.758 10.078 7.637 1 93.06 164 ASN B N 1
ATOM 2820 C CA . ASN B 1 164 ? 11.281 10.906 8.719 1 93.06 164 ASN B CA 1
ATOM 2821 C C . ASN B 1 164 ? 12.484 10.258 9.383 1 93.06 164 ASN B C 1
ATOM 2823 O O . ASN B 1 164 ? 13.477 10.93 9.672 1 93.06 164 ASN B O 1
ATOM 2827 N N . ASN B 1 165 ? 12.406 8.984 9.648 1 91.25 165 ASN B N 1
ATOM 2828 C CA . ASN B 1 165 ? 13.523 8.25 10.227 1 91.25 165 ASN B CA 1
ATOM 2829 C C . ASN B 1 165 ? 14.758 8.312 9.328 1 91.25 165 ASN B C 1
ATOM 2831 O O . ASN B 1 165 ? 15.883 8.461 9.82 1 91.25 165 ASN B O 1
ATOM 2835 N N . TRP B 1 166 ? 14.484 8.188 8.07 1 93.31 166 TRP B N 1
ATOM 2836 C CA . TRP B 1 166 ? 15.555 8.281 7.078 1 93.31 166 TRP B CA 1
ATOM 2837 C C . TRP B 1 166 ? 16.234 9.648 7.137 1 93.31 166 TRP B C 1
ATOM 2839 O O . TRP B 1 166 ? 17.469 9.727 7.145 1 93.31 166 TRP B O 1
ATOM 2849 N N . LEU B 1 167 ? 15.453 10.703 7.191 1 92.75 167 LEU B N 1
ATOM 2850 C CA . LEU B 1 167 ? 15.984 12.062 7.238 1 92.75 167 LEU B CA 1
ATOM 2851 C C . LEU B 1 167 ? 16.844 12.266 8.484 1 92.75 167 LEU B C 1
ATOM 2853 O O . LEU B 1 167 ? 17.875 12.93 8.422 1 92.75 167 LEU B O 1
ATOM 2857 N N . LEU B 1 168 ? 16.406 11.695 9.531 1 89.06 168 LEU B N 1
ATOM 2858 C CA . LEU B 1 168 ? 17.141 11.82 10.789 1 89.06 168 LEU B CA 1
ATOM 2859 C C . LEU B 1 168 ? 18.484 11.102 10.703 1 89.06 168 LEU B C 1
ATOM 2861 O O . LEU B 1 168 ? 19.5 11.586 11.211 1 89.06 168 LEU B O 1
ATOM 2865 N N . MET B 1 169 ? 18.453 9.992 10.039 1 86.25 169 MET B N 1
ATOM 2866 C CA . MET B 1 169 ? 19.688 9.227 9.875 1 86.25 169 MET B CA 1
ATOM 2867 C C . MET B 1 169 ? 20.656 9.953 8.953 1 86.25 169 MET B C 1
ATOM 2869 O O . MET B 1 169 ? 21.859 10.023 9.242 1 86.25 169 MET B O 1
ATOM 2873 N N . GLU B 1 170 ? 20.219 10.453 7.867 1 82.25 170 GLU B N 1
ATOM 2874 C CA . GLU B 1 170 ? 21.062 11.156 6.906 1 82.25 170 GLU B CA 1
ATOM 2875 C C . GLU B 1 170 ? 21.656 12.422 7.52 1 82.25 170 GLU B C 1
ATOM 2877 O O . GLU B 1 170 ? 22.812 12.766 7.25 1 82.25 170 GLU B O 1
ATOM 2882 N N . ASN B 1 171 ? 20.844 13.07 8.172 1 74.88 171 ASN B N 1
ATOM 2883 C CA . ASN B 1 171 ? 21.328 14.266 8.859 1 74.88 171 ASN B CA 1
ATOM 2884 C C . ASN B 1 171 ? 22.438 13.93 9.859 1 74.88 171 ASN B C 1
ATOM 2886 O O . ASN B 1 171 ? 23.406 14.672 10.008 1 74.88 171 ASN B O 1
ATOM 2890 N N . HIS B 1 172 ? 22.25 12.852 10.453 1 66.5 172 HIS B N 1
ATOM 2891 C CA . HIS B 1 172 ? 23.281 12.406 11.391 1 66.5 172 HIS B CA 1
ATOM 2892 C C . HIS B 1 172 ? 24.562 12.023 10.664 1 66.5 172 HIS B C 1
ATOM 2894 O O . HIS B 1 172 ? 25.656 12.352 11.117 1 66.5 172 HIS B O 1
ATOM 2900 N N . ARG B 1 173 ? 24.453 11.414 9.555 1 63.69 173 ARG B N 1
ATOM 2901 C CA . ARG B 1 173 ? 25.625 11.023 8.766 1 63.69 173 ARG B CA 1
ATOM 2902 C C . ARG B 1 173 ? 26.344 12.25 8.219 1 63.69 173 ARG B C 1
ATOM 2904 O O . ARG B 1 173 ? 27.578 12.312 8.25 1 63.69 173 ARG B O 1
ATOM 2911 N N . ASN B 1 174 ? 25.531 13.094 7.805 1 63.66 174 ASN B N 1
ATOM 2912 C CA . ASN B 1 174 ? 26.141 14.312 7.266 1 63.66 174 ASN B CA 1
ATOM 2913 C C . ASN B 1 174 ? 26.781 15.148 8.359 1 63.66 174 ASN B C 1
ATOM 2915 O O . ASN B 1 174 ? 27.797 15.812 8.125 1 63.66 174 ASN B O 1
ATOM 2919 N N . SER B 1 175 ? 26.188 15.125 9.492 1 54.66 175 SER B N 1
ATOM 2920 C CA . SER B 1 175 ? 26.781 15.859 10.609 1 54.66 175 SER B CA 1
ATOM 2921 C C . SER B 1 175 ? 28.109 15.227 11.047 1 54.66 175 SER B C 1
ATOM 2923 O O . SER B 1 175 ? 29.047 15.938 11.383 1 54.66 175 SER B O 1
ATOM 2925 N N . ARG B 1 176 ? 28.281 13.938 11.055 1 52.34 176 ARG B N 1
ATOM 2926 C CA . ARG B 1 176 ? 29.5 13.258 11.445 1 52.34 176 ARG B CA 1
ATOM 2927 C C . ARG B 1 176 ? 30.609 13.492 10.422 1 52.34 176 ARG B C 1
ATOM 2929 O O . ARG B 1 176 ? 31.766 13.703 10.781 1 52.34 176 ARG B O 1
ATOM 2936 N N . VAL B 1 177 ? 30.141 13.461 9.227 1 45.66 177 VAL B N 1
ATOM 2937 C CA . VAL B 1 177 ? 31.125 13.688 8.18 1 45.66 177 VAL B CA 1
ATOM 2938 C C . VAL B 1 177 ? 31.656 15.117 8.266 1 45.66 177 VAL B C 1
ATOM 2940 O O . VAL B 1 177 ? 32.875 15.344 8.148 1 45.66 177 VAL B O 1
ATOM 2943 N N . ALA B 1 178 ? 30.75 16.016 8.555 1 47.69 178 ALA B N 1
ATOM 2944 C CA . ALA B 1 178 ? 31.172 17.406 8.703 1 47.69 178 ALA B CA 1
ATOM 2945 C C . ALA B 1 178 ? 32.094 17.578 9.891 1 47.69 178 ALA B C 1
ATOM 2947 O O . ALA B 1 178 ? 33.125 18.281 9.805 1 47.69 178 ALA B O 1
ATOM 2948 N N . PHE B 1 179 ? 31.797 16.922 10.914 1 41.62 179 PHE B N 1
ATOM 2949 C CA . PHE B 1 179 ? 32.625 17 12.109 1 41.62 179 PHE B CA 1
ATOM 2950 C C . PHE B 1 179 ? 34 16.375 11.867 1 41.62 179 PHE B C 1
ATOM 2952 O O . PHE B 1 179 ? 35 16.906 12.305 1 41.62 179 PHE B O 1
ATOM 2959 N N . ARG B 1 180 ? 34.031 15.359 11.094 1 47 180 ARG B N 1
ATOM 2960 C CA . ARG B 1 180 ? 35.312 14.719 10.789 1 47 180 ARG B CA 1
ATOM 2961 C C . ARG B 1 180 ? 36.156 15.586 9.859 1 47 180 ARG B C 1
ATOM 2963 O O . ARG B 1 180 ? 37.375 15.609 9.969 1 47 180 ARG B O 1
ATOM 2970 N N . LEU B 1 181 ? 35.469 16.281 9.008 1 43.97 181 LEU B N 1
ATOM 2971 C CA . LEU B 1 181 ? 36.188 17.156 8.086 1 43.97 181 LEU B CA 1
ATOM 2972 C C . LEU B 1 181 ? 36.688 18.391 8.805 1 43.97 181 LEU B C 1
ATOM 2974 O O . LEU B 1 181 ? 37.656 19.031 8.359 1 43.97 181 LEU B O 1
ATOM 2978 N N . LEU B 1 182 ? 36.031 18.703 9.68 1 41.91 182 LEU B N 1
ATOM 2979 C CA . LEU B 1 182 ? 36.438 19.875 10.453 1 41.91 182 LEU B CA 1
ATOM 2980 C C . LEU B 1 182 ? 37.562 19.5 11.43 1 41.91 182 LEU B C 1
ATOM 2982 O O . LEU B 1 182 ? 38.188 20.375 12.008 1 41.91 182 LEU B O 1
ATOM 2986 N N . GLN B 1 183 ? 37.75 18.219 11.508 1 40.81 183 GLN B N 1
ATOM 2987 C CA . GLN B 1 183 ? 38.938 17.859 12.297 1 40.81 183 GLN B CA 1
ATOM 2988 C C . GLN B 1 183 ? 40.156 17.656 11.398 1 40.81 183 GLN B C 1
ATOM 2990 O O . GLN B 1 183 ? 41.25 18.047 11.766 1 40.81 183 GLN B O 1
#

Foldseek 3Di:
DDKWDFDVDRVDIWDFDFDDDAVQWTWTFTADPQLEGWFTKIFGNVGTDPPDDCVVVNVVNVCCVVVVVRYHPPPVVVVRVQLSPDDDRDPLSSLVSLLVVQFWKWWAFPPGDIWIAHFDDGDPFWTWGQTQDPVLDGHPGTDIDGPVGTGMMGSDGPVRVVSVVVHVVVVVVVVVVVVVVVD/DDKWDFDVDRVDIWDFDFDDDAVQKTWTFTADPQLEGWFTKIFGNVGTDPPDDCVVVNVVNVCCVVVVVRYYPPPVVVVRVQLSPDDDRDPLSSVVSLLVVQFWKWWAFPPGDIWIAHFDDGDPFWTWGQTQDPVLDGHPGTDIDGPVGTGMMGSDGPVRVVSVVVHVVVVVVVVVVVVVVVD

pLDDT: mean 88.68, std 11.96, range [40.06, 98.31]

Organism: Lactobacillus johnsonii (strain FI9785) (NCBI:txid633699)

Radius of gyration: 22.6 Å; Cα contacts (8 Å, |Δi|>4): 674; chains: 2; bounding box: 73×60×44 Å

Solvent-accessible surface area (backbone atoms only — not comparable to full-atom values): 19737 Å² total; per-residue (Å²): 96,45,62,46,34,32,65,91,40,82,86,49,70,45,37,26,40,82,72,51,73,56,89,64,30,35,37,30,41,33,40,46,86,71,30,32,60,45,26,44,32,38,31,30,50,87,46,50,32,86,83,64,86,49,62,51,59,26,50,52,51,35,47,32,52,75,69,65,53,51,42,57,94,78,51,39,68,62,59,40,49,61,58,72,66,56,84,60,90,44,71,60,50,43,49,56,57,49,41,73,66,73,42,35,28,37,39,30,30,70,89,80,41,75,46,43,24,32,68,70,46,76,53,98,59,31,39,25,25,23,30,58,47,91,72,75,40,66,41,88,69,60,44,79,43,49,53,91,43,51,38,34,38,30,66,38,40,66,51,32,51,55,49,46,53,48,50,55,50,50,50,49,51,50,49,52,51,49,53,57,68,72,97,96,46,64,47,34,32,66,90,40,82,85,50,69,45,39,27,41,84,72,50,74,57,88,65,30,36,35,30,41,32,39,46,89,72,31,32,59,44,24,44,32,39,31,32,52,87,45,50,32,88,83,64,87,49,61,52,59,25,51,52,51,36,46,31,52,75,68,65,54,52,42,57,94,80,52,39,68,64,59,41,49,61,58,72,65,56,83,59,89,46,70,61,51,43,49,56,57,50,43,74,66,71,41,33,30,38,38,28,30,71,89,79,41,75,46,42,26,32,68,70,45,78,52,98,59,32,40,24,26,23,32,56,46,92,71,74,40,64,42,89,68,59,45,79,43,48,53,91,40,49,38,32,37,28,66,36,41,66,51,33,49,54,49,46,52,48,50,54,49,50,51,49,51,51,50,51,51,49,54,57,69,73,99

Nearest PDB structures (foldseek):
  1kq1-assembly1_A  TM=9.011E-01  e=1.105E-02  Staphylococcus aureus
  3res-assembly1_A  TM=8.489E-01  e=1.566E-02  Escherichia coli BL21
  8p9m-assembly1_B  TM=7.820E-01  e=1.315E-02  Chromobacterium haemolyticum
  4mmk-assembly1_A  TM=7.420E-01  e=9.285E-03  Pseudomonas aeruginosa PAO1
  6am0-assembly1_D  TM=7.370E-01  e=1.759E-02  Kluyveromyces lactis NRRL Y-1140

Sequence (366 aa):
MQALAFKENHTNFYIGNLLSKIGNWTVFQAVDSNGFLGSIRIFKNEAINNKNNLSQEEDFYNYLDTSNQIIDPFNFNKENLKITKIKWASLADLLIQVQSFNSIISIESIGNKTYTGRINMITSTSVYLDEQNEEYNLTEIPLKIDYNKIVVVSANSIENKLFNNWLLMENHRNSRVAFRLLQMQALAFKENHTNFYIGNLLSKIGNWTVFQAVDSNGFLGSIRIFKNEAINNKNNLSQEEDFYNYLDTSNQIIDPFNFNKENLKITKIKWASLADLLIQVQSFNSIISIESIGNKTYTGRINMITSTSVYLDEQNEEYNLTEIPLKIDYNKIVVVSANSIENKLFNNWLLMENHRNSRVAFRLLQ

Secondary structure (DSSP, 8-state):
-EEEEESS-TT-EEEEEEEEEETTEEEEEEE-TTSBEEEEEEEEGGGEETT---HHHHHHHHHHHHTT--B-TT-HHHHHHHHHT---SSHHHHHHHHHHTT-EEEEEETTTEEEEEEEEEE-SSEEEEEEB-TTS-B-SSPEEEEGGGEEEEES--HHHHHHHHHHHHHHHHHHHHHHHHH-/-EEEEESS-SS-EEEEEEEEEETTEEEEEEE-TTSBEEEEEEEEGGGEETT---HHHHHHHHHHHHTT--B-TT-HHHHHHHHHT---SSHHHHHHHHHTTT-EEEEEETTTEEEEEEEEEE-SSEEEEEEB-TTS-B-SSPEEEEGGGEEEEES--HHHHHHHHHHHHHHHHHHHHHHHH--